Protein AF-A0A1Q7VCS1-F1 (afdb_monomer)

Foldseek 3Di:
DDDPNFAWDWAALVLLLLLLLQLCVVVVAQAQWYADPVVRDIDGPCPQCPVDDLVDDDGLSCLAAKDKHCPQVVLQVVVVVVVVVDPDDDDDDDDDPRPRDDMDIDHHQKDKFMKIFQDGQPFDKDFDDDPDDDDPPPDDGDMDRDDDTAIDIDMGGPCVSRSDNVSVVSSLVCQQPTFFRDDPPPPDRDDNHDQKDKAFDDPDPDPQCGPQWHQDPVVRHIDNVSVLVCLVVVVDPLCRIQMEHPCCVDPRVVSSVVSPHHYDDHPVVSSVVNSVVSVVVVVD

Sequence (284 aa):
VFHQDDLHTSVSAESIRFALRYRFQLENLKVNRSYDPEAGKLNFEDEKRTTWNPDGDVFVDDDLMGFMDAAAAQAEKETEEVEAGGEGETKAKAPKKRAKGKTTKRPSPLAIGRAVSLRPYRGELSFNAVSGEKVKGKLSLYNAEMHTTEYQYSFGLNLDDVIKKENIGHVVEAIIDPPQVAGNHARFAYDFSPASIVLRVTNAHSSKIQNCFEHDEESRGYTVKKLIERVESKDIPAGELFIGGELTNTPEGARLKELGAQVFAGIRAAADAARARVAGLHDE

pLDDT: mean 86.06, std 15.68, range [36.41, 98.69]

Radius of gyration: 24.13 Å; Cα contacts (8 Å, |Δi|>4): 415; chains: 1; bounding box: 64×54×74 Å

Nearest PDB structures (foldseek):
  8fd3-assembly1_G  TM=8.643E-01  e=3.025E-17  Nostoc sp. 'Peltigera membranacea cyanobiont' 210A
  8fd3-assembly1_H  TM=8.476E-01  e=2.368E-17  Nostoc sp. 'Peltigera membranacea cyanobiont' 210A
  8fd3-assembly1_E  TM=8.644E-01  e=2.422E-16  Nostoc sp. 'Peltigera membranacea cyanobiont' 210A
  8fcu-assembly1_E  TM=8.705E-01  e=2.422E-16  Nostoc sp. 'Peltigera membranacea cyanobiont' 210A
  8fcj-assembly1_C  TM=8.652E-01  e=1.052E-15  Nostoc sp. 'Peltigera membranacea cyanobiont' 210A

Structure (mmCIF, N/CA/C/O backbone):
data_AF-A0A1Q7VCS1-F1
#
_entry.id   AF-A0A1Q7VCS1-F1
#
loop_
_atom_site.group_PDB
_atom_site.id
_atom_site.type_symbol
_atom_site.label_atom_id
_atom_site.label_alt_id
_atom_site.label_comp_id
_atom_site.label_asym_id
_atom_site.label_entity_id
_atom_site.label_seq_id
_atom_site.pdbx_PDB_ins_code
_atom_site.Cartn_x
_atom_site.Cartn_y
_atom_site.Cartn_z
_atom_site.occupancy
_atom_site.B_iso_or_equiv
_atom_site.auth_seq_id
_atom_site.auth_comp_id
_atom_site.auth_asym_id
_atom_site.auth_atom_id
_atom_site.pdbx_PDB_model_num
ATOM 1 N N . VAL A 1 1 ? 2.696 17.466 4.146 1.00 87.12 1 VAL A N 1
ATOM 2 C CA . VAL A 1 1 ? 1.341 17.651 3.570 1.00 87.12 1 VAL A CA 1
ATOM 3 C C . VAL A 1 1 ? 0.376 17.962 4.687 1.00 87.12 1 VAL A C 1
ATOM 5 O O . VAL A 1 1 ? 0.540 17.377 5.746 1.00 87.12 1 VAL A O 1
ATOM 8 N N . PHE A 1 2 ? -0.570 18.873 4.470 1.00 89.19 2 PHE A N 1
ATOM 9 C CA . PHE A 1 2 ? -1.557 19.210 5.490 1.00 89.19 2 PHE A CA 1
ATOM 10 C C . PHE A 1 2 ? -2.650 18.142 5.586 1.00 89.19 2 PHE A C 1
ATOM 12 O O . PHE A 1 2 ? -3.194 17.717 4.563 1.00 89.19 2 PHE A O 1
ATOM 19 N N . HIS A 1 3 ? -2.946 17.699 6.802 1.00 85.75 3 HIS A N 1
ATOM 20 C CA . HIS A 1 3 ? -4.063 16.818 7.130 1.00 85.75 3 HIS A CA 1
ATOM 21 C C . HIS A 1 3 ? -4.640 17.288 8.464 1.00 85.75 3 HIS A C 1
ATOM 23 O O . HIS A 1 3 ? -3.883 17.461 9.405 1.00 85.75 3 HIS A O 1
ATOM 29 N N . GLN A 1 4 ? -5.953 17.542 8.514 1.00 84.88 4 GLN A N 1
ATOM 30 C CA . GLN A 1 4 ? -6.624 18.097 9.702 1.00 84.88 4 GLN A CA 1
ATOM 31 C C . GLN A 1 4 ? -5.915 19.349 10.263 1.00 84.88 4 GLN A C 1
ATOM 33 O O . GLN A 1 4 ? -5.708 19.471 11.459 1.00 84.88 4 GLN A O 1
ATOM 38 N N . ASP A 1 5 ? -5.514 20.261 9.368 1.00 88.75 5 ASP A N 1
ATOM 39 C CA . ASP A 1 5 ? -4.763 21.496 9.660 1.00 88.75 5 ASP A CA 1
ATOM 40 C C . ASP A 1 5 ? -3.343 21.322 10.233 1.00 88.75 5 ASP A C 1
ATOM 42 O O . ASP A 1 5 ? -2.607 22.300 10.360 1.00 88.75 5 ASP A O 1
ATOM 46 N N . ASP A 1 6 ? -2.893 20.085 10.436 1.00 92.50 6 ASP A N 1
ATOM 47 C CA . ASP A 1 6 ? -1.544 19.762 10.884 1.00 92.50 6 ASP A CA 1
ATOM 48 C C . ASP A 1 6 ? -0.604 19.407 9.727 1.00 92.50 6 ASP A C 1
ATOM 50 O O . ASP A 1 6 ? -1.012 18.950 8.654 1.00 92.50 6 ASP A O 1
ATOM 54 N N . LEU A 1 7 ? 0.700 19.604 9.936 1.00 94.19 7 LEU A N 1
ATOM 55 C CA . LEU A 1 7 ? 1.734 19.204 8.983 1.00 94.19 7 LEU A CA 1
ATOM 56 C C . LEU A 1 7 ? 2.096 17.729 9.182 1.00 94.19 7 LEU A C 1
ATOM 58 O O . LEU A 1 7 ? 2.565 17.349 10.241 1.00 94.19 7 LEU A O 1
ATOM 62 N N . HIS A 1 8 ? 1.976 16.909 8.139 1.00 93.69 8 HIS A N 1
ATOM 63 C CA . HIS A 1 8 ? 2.348 15.487 8.143 1.00 93.69 8 HIS A CA 1
ATOM 64 C C . HIS A 1 8 ? 3.488 15.188 7.161 1.00 93.69 8 HIS A C 1
ATOM 66 O O . HIS A 1 8 ? 3.591 15.824 6.101 1.00 93.69 8 HIS A O 1
ATOM 72 N N . THR A 1 9 ? 4.316 14.181 7.456 1.00 92.38 9 THR A N 1
ATOM 73 C CA . THR A 1 9 ? 5.274 13.639 6.477 1.00 92.38 9 THR A CA 1
ATOM 74 C C . THR A 1 9 ? 4.569 12.694 5.511 1.00 92.38 9 THR A C 1
ATOM 76 O O . THR A 1 9 ? 3.431 12.265 5.727 1.00 92.38 9 THR A O 1
ATOM 79 N N . SER A 1 10 ? 5.218 12.390 4.387 1.00 91.38 10 SER A N 1
ATOM 80 C CA . SER A 1 10 ? 4.620 11.504 3.396 1.00 91.38 10 SER A CA 1
ATOM 81 C C . SER A 1 10 ? 5.609 10.783 2.514 1.00 91.38 10 SER A C 1
ATOM 83 O O . SER A 1 10 ? 6.654 11.335 2.183 1.00 91.38 10 SER A O 1
ATOM 85 N N . VAL A 1 11 ? 5.192 9.612 2.044 1.00 90.31 11 VAL A N 1
ATOM 86 C CA . VAL A 1 11 ? 5.903 8.803 1.054 1.00 90.31 11 VAL A CA 1
ATOM 87 C C . VAL A 1 11 ? 5.062 8.753 -0.219 1.00 90.31 11 VAL A C 1
ATOM 89 O O . VAL A 1 11 ? 3.847 8.553 -0.162 1.00 90.31 11 VAL A O 1
ATOM 92 N N . SER A 1 12 ? 5.684 9.007 -1.372 1.00 91.31 12 SER A N 1
ATOM 93 C CA . SER A 1 12 ? 4.967 9.099 -2.646 1.00 91.31 12 SER A CA 1
ATOM 94 C C . SER A 1 12 ? 4.374 7.753 -3.064 1.00 91.31 12 SER A C 1
ATOM 96 O O . SER A 1 12 ? 4.902 6.686 -2.740 1.00 91.31 12 SER A O 1
ATOM 98 N N . ALA A 1 13 ? 3.281 7.807 -3.827 1.00 93.00 13 ALA A N 1
ATOM 99 C CA . ALA A 1 13 ? 2.702 6.608 -4.420 1.00 93.00 13 ALA A CA 1
ATOM 100 C C . ALA A 1 13 ? 3.709 5.922 -5.360 1.00 93.00 13 ALA A C 1
ATOM 102 O O . ALA A 1 13 ? 3.748 4.700 -5.444 1.00 93.00 13 ALA A O 1
ATOM 103 N N . GLU A 1 14 ? 4.563 6.693 -6.030 1.00 92.00 14 GLU A N 1
ATOM 104 C CA . GLU A 1 14 ? 5.606 6.212 -6.933 1.00 92.00 14 GLU A CA 1
ATOM 105 C C . GLU A 1 14 ? 6.685 5.409 -6.204 1.00 92.00 14 GLU A C 1
ATOM 107 O O . GLU A 1 14 ? 7.095 4.369 -6.717 1.00 92.00 14 GLU A O 1
ATOM 112 N N . SER A 1 15 ? 7.107 5.836 -5.007 1.00 90.81 15 SER A N 1
ATOM 113 C CA . SER A 1 15 ? 8.039 5.068 -4.171 1.00 90.81 15 SER A CA 1
ATOM 114 C C . SER A 1 15 ? 7.441 3.720 -3.770 1.00 90.81 15 SER A C 1
ATOM 116 O O . SER A 1 15 ? 8.115 2.696 -3.861 1.00 90.81 15 SER A O 1
ATOM 118 N N . ILE A 1 16 ? 6.155 3.695 -3.402 1.00 93.31 16 ILE A N 1
ATOM 119 C CA . ILE A 1 16 ? 5.447 2.449 -3.072 1.00 93.31 16 ILE A CA 1
ATOM 120 C C . ILE A 1 16 ? 5.338 1.561 -4.321 1.00 93.31 16 ILE A C 1
ATOM 122 O O . ILE A 1 16 ? 5.709 0.393 -4.283 1.00 93.31 16 ILE A O 1
ATOM 126 N N . ARG A 1 17 ? 4.915 2.110 -5.471 1.00 94.69 17 ARG A N 1
ATOM 127 C CA . ARG A 1 17 ? 4.850 1.373 -6.751 1.00 94.69 17 ARG A CA 1
ATOM 128 C C . ARG A 1 17 ? 6.211 0.814 -7.165 1.00 94.69 17 ARG A C 1
ATOM 130 O O . ARG A 1 17 ? 6.272 -0.266 -7.746 1.00 94.69 17 ARG A O 1
ATOM 137 N N . PHE A 1 18 ? 7.294 1.546 -6.912 1.00 93.19 18 PHE A N 1
ATOM 138 C CA . PHE A 1 18 ? 8.647 1.056 -7.151 1.00 93.19 18 PHE A CA 1
ATOM 139 C C . PHE A 1 18 ? 8.953 -0.157 -6.269 1.00 93.19 18 PHE A C 1
ATOM 141 O O . PHE A 1 18 ? 9.353 -1.183 -6.809 1.00 93.19 18 PHE A O 1
ATOM 148 N N . ALA A 1 19 ? 8.697 -0.075 -4.961 1.00 92.62 19 ALA A N 1
ATOM 149 C CA . ALA A 1 19 ? 8.931 -1.182 -4.036 1.00 92.62 19 ALA A CA 1
ATOM 150 C C . ALA A 1 19 ? 8.123 -2.435 -4.408 1.00 92.62 19 ALA A C 1
ATOM 152 O O . ALA A 1 19 ? 8.682 -3.527 -4.456 1.00 92.62 19 ALA A O 1
ATOM 153 N N . LEU A 1 20 ? 6.844 -2.287 -4.776 1.00 95.19 20 LEU A N 1
ATOM 154 C CA . LEU A 1 20 ? 6.029 -3.419 -5.236 1.00 95.19 20 LEU A CA 1
ATOM 155 C C . LEU A 1 20 ? 6.593 -4.058 -6.513 1.00 95.19 20 LEU A C 1
ATOM 157 O O . LEU A 1 20 ? 6.666 -5.276 -6.619 1.00 95.19 20 LEU A O 1
ATOM 161 N N . ARG A 1 21 ? 7.048 -3.255 -7.482 1.00 95.56 21 ARG A N 1
ATOM 162 C CA . ARG A 1 21 ? 7.695 -3.794 -8.690 1.00 95.56 21 ARG A CA 1
ATOM 163 C C . ARG A 1 21 ? 9.012 -4.487 -8.355 1.00 95.56 21 ARG A C 1
ATOM 165 O O . ARG A 1 21 ? 9.311 -5.539 -8.909 1.00 95.56 21 ARG A O 1
ATOM 172 N N . TYR A 1 22 ? 9.791 -3.905 -7.450 1.00 94.12 22 TYR A N 1
ATOM 173 C CA . TYR A 1 22 ? 11.034 -4.505 -6.994 1.00 94.12 22 TYR A CA 1
ATOM 174 C C . TYR A 1 22 ? 10.774 -5.847 -6.303 1.00 94.12 22 TYR A C 1
ATOM 176 O O . TYR A 1 22 ? 11.517 -6.795 -6.531 1.00 94.12 22 TYR A O 1
ATOM 184 N N . ARG A 1 23 ? 9.663 -5.985 -5.565 1.00 95.25 23 ARG A N 1
ATOM 185 C CA . ARG A 1 23 ? 9.228 -7.280 -5.033 1.00 95.25 23 ARG A CA 1
ATOM 186 C C . ARG A 1 23 ? 9.031 -8.322 -6.131 1.00 95.25 23 ARG A C 1
ATOM 188 O O . ARG A 1 23 ? 9.535 -9.430 -5.996 1.00 95.25 23 ARG A O 1
ATOM 195 N N . PHE A 1 24 ? 8.361 -7.961 -7.225 1.00 97.44 24 PHE A N 1
ATOM 196 C CA . PHE A 1 24 ? 8.161 -8.871 -8.359 1.00 97.44 24 PHE A CA 1
ATOM 197 C C . PHE A 1 24 ? 9.491 -9.332 -8.965 1.00 97.44 24 PHE A C 1
ATOM 199 O O . PHE A 1 24 ? 9.655 -10.510 -9.274 1.00 97.44 24 PHE A O 1
ATOM 206 N N . GLN A 1 25 ? 10.461 -8.422 -9.084 1.00 95.62 25 GLN A N 1
ATOM 207 C CA . GLN A 1 25 ? 11.813 -8.756 -9.530 1.00 95.62 25 GLN A CA 1
ATOM 208 C C . GLN A 1 25 ? 12.518 -9.719 -8.560 1.00 95.62 25 GLN A C 1
ATOM 210 O O . GLN A 1 25 ? 13.134 -10.680 -9.012 1.00 95.62 25 GLN A O 1
ATOM 215 N N . LEU A 1 26 ? 12.423 -9.492 -7.244 1.00 94.81 26 LEU A N 1
ATOM 216 C CA . LEU A 1 26 ? 13.017 -10.375 -6.228 1.00 94.81 26 LEU A CA 1
ATOM 217 C C . LEU A 1 26 ? 12.420 -11.792 -6.255 1.00 94.81 26 LEU A C 1
ATOM 219 O O . LEU A 1 26 ? 13.111 -12.757 -5.939 1.00 94.81 26 LEU A O 1
ATOM 223 N N . GLU A 1 27 ? 11.160 -11.924 -6.669 1.00 96.31 27 GLU A N 1
ATOM 224 C CA . GLU A 1 27 ? 10.473 -13.206 -6.862 1.00 96.31 27 GLU A CA 1
ATOM 225 C C . GLU A 1 27 ? 10.752 -13.854 -8.231 1.00 96.31 27 GLU A C 1
ATOM 227 O O . GLU A 1 27 ? 10.206 -14.912 -8.535 1.00 96.31 27 GLU A O 1
ATOM 232 N N . ASN A 1 28 ? 11.628 -13.259 -9.050 1.00 96.75 28 ASN A N 1
ATOM 233 C CA . ASN A 1 28 ? 11.939 -13.692 -10.417 1.00 96.75 28 ASN A CA 1
ATOM 234 C C . ASN A 1 28 ? 10.712 -13.730 -11.345 1.00 96.75 28 ASN A C 1
ATOM 236 O O . ASN A 1 28 ? 10.658 -14.524 -12.288 1.00 96.75 28 ASN A O 1
ATOM 240 N N . LEU A 1 29 ? 9.721 -12.867 -11.101 1.00 97.38 29 LEU A N 1
ATOM 241 C CA . LEU A 1 29 ? 8.596 -12.698 -12.013 1.00 97.38 29 LEU A CA 1
ATOM 242 C C . LEU A 1 29 ? 9.036 -11.939 -13.270 1.00 97.38 29 LEU A C 1
ATOM 244 O O . LEU A 1 29 ? 9.938 -11.098 -13.243 1.00 97.38 29 LEU A O 1
ATOM 248 N N . LYS A 1 30 ? 8.352 -12.204 -14.386 1.00 96.19 30 LYS A N 1
ATOM 249 C CA . LYS A 1 30 ? 8.610 -11.547 -15.670 1.00 96.19 30 LYS A CA 1
ATOM 250 C C . LYS A 1 30 ? 8.139 -10.087 -15.623 1.00 96.19 30 LYS A C 1
ATOM 252 O O . LYS A 1 30 ? 6.966 -9.798 -15.858 1.00 96.19 30 LYS A O 1
ATOM 257 N N . VAL A 1 31 ? 9.057 -9.172 -15.322 1.00 97.25 31 VAL A N 1
ATOM 258 C CA . VAL A 1 31 ? 8.836 -7.715 -15.296 1.00 97.25 31 VAL A CA 1
ATOM 259 C C . VAL A 1 31 ? 9.422 -7.049 -16.538 1.00 97.25 31 VAL A C 1
ATOM 261 O O . VAL A 1 31 ? 10.472 -7.459 -17.019 1.00 97.25 31 VAL A O 1
ATOM 264 N N . ASN A 1 32 ? 8.762 -6.015 -17.059 1.00 96.56 32 ASN A N 1
ATOM 265 C CA . ASN A 1 32 ? 9.308 -5.217 -18.154 1.00 96.56 32 ASN A CA 1
ATOM 266 C C . ASN A 1 32 ? 10.370 -4.257 -17.621 1.00 96.56 32 ASN A C 1
ATOM 268 O O . ASN A 1 32 ? 11.379 -4.019 -18.271 1.00 96.56 32 ASN A O 1
ATOM 272 N N . ARG A 1 33 ? 10.142 -3.680 -16.437 1.00 94.94 33 ARG A N 1
ATOM 273 C CA . ARG A 1 33 ? 11.062 -2.734 -15.805 1.00 94.94 33 ARG A CA 1
ATOM 274 C C . ARG A 1 33 ? 11.723 -3.375 -14.590 1.00 94.94 33 ARG A C 1
ATOM 276 O O . ARG A 1 33 ? 11.035 -3.791 -13.664 1.00 94.94 33 ARG A O 1
ATOM 283 N N . SER A 1 34 ? 13.047 -3.388 -14.551 1.00 94.62 34 SER A N 1
ATOM 284 C CA . SER A 1 34 ? 13.828 -3.904 -13.420 1.00 94.62 34 SER A CA 1
ATOM 285 C C . SER A 1 34 ? 14.821 -2.861 -12.910 1.00 94.62 34 SER A C 1
ATOM 287 O O . SER A 1 34 ? 15.132 -1.892 -13.602 1.00 94.62 34 SER A O 1
ATOM 289 N N . TYR A 1 35 ? 15.274 -3.016 -11.669 1.00 92.88 35 TYR A N 1
ATOM 290 C CA . TYR A 1 35 ? 16.285 -2.173 -11.041 1.00 92.88 35 TYR A CA 1
ATOM 291 C C . TYR A 1 35 ? 17.583 -2.956 -10.852 1.00 92.88 35 TYR A C 1
ATOM 293 O O . TYR A 1 35 ? 17.586 -4.024 -10.241 1.00 92.88 35 TYR A O 1
ATOM 301 N N . ASP A 1 36 ? 18.679 -2.406 -11.364 1.00 91.19 36 ASP A N 1
ATOM 302 C CA . ASP A 1 36 ? 20.032 -2.899 -11.139 1.00 91.19 36 ASP A CA 1
ATOM 303 C C . ASP A 1 36 ? 20.644 -2.161 -9.933 1.00 91.19 36 ASP A C 1
ATOM 305 O O . ASP A 1 36 ? 20.914 -0.955 -10.034 1.00 91.19 36 ASP A O 1
ATOM 309 N N . PRO A 1 37 ? 20.856 -2.846 -8.793 1.00 86.31 37 PRO A N 1
ATOM 310 C CA . PRO A 1 37 ? 21.417 -2.231 -7.597 1.00 86.31 37 PRO A CA 1
ATOM 311 C C . PRO A 1 37 ? 22.913 -1.911 -7.724 1.00 86.31 37 PRO A C 1
ATOM 313 O O . PRO A 1 37 ? 23.383 -1.005 -7.039 1.00 86.31 37 PRO A O 1
ATOM 316 N N . GLU A 1 38 ? 23.662 -2.606 -8.588 1.00 87.38 38 GLU A N 1
ATOM 317 C CA . GLU A 1 38 ? 25.093 -2.351 -8.795 1.00 87.38 38 GLU A CA 1
ATOM 318 C C . GLU A 1 38 ? 25.301 -1.114 -9.670 1.00 87.38 38 GLU A C 1
ATOM 320 O O . GLU A 1 38 ? 26.098 -0.231 -9.343 1.00 87.38 38 GLU A O 1
ATOM 325 N N . ALA A 1 39 ? 24.546 -1.015 -10.767 1.00 88.25 39 ALA A N 1
ATOM 326 C CA . ALA A 1 39 ? 24.611 0.130 -11.672 1.00 88.25 39 ALA A CA 1
ATOM 327 C C . ALA A 1 39 ? 23.787 1.335 -11.188 1.00 88.25 39 ALA A C 1
ATOM 329 O O . ALA A 1 39 ? 23.971 2.447 -11.694 1.00 88.25 39 ALA A O 1
ATOM 330 N N . GLY A 1 40 ? 22.858 1.125 -10.250 1.00 86.12 40 GLY A N 1
ATOM 331 C CA . GLY A 1 40 ? 21.929 2.138 -9.755 1.00 86.12 40 GLY A CA 1
ATOM 332 C C . GLY A 1 40 ? 20.960 2.642 -10.829 1.00 86.12 40 GLY A C 1
ATOM 333 O O . GLY A 1 40 ? 20.632 3.830 -10.846 1.00 86.12 40 GLY A O 1
ATOM 334 N N . LYS A 1 41 ? 20.539 1.773 -11.758 1.00 89.31 41 LYS A N 1
ATOM 335 C CA . LYS A 1 41 ? 19.771 2.143 -12.962 1.00 89.31 41 LYS A CA 1
ATOM 336 C C . LYS A 1 41 ? 18.555 1.249 -13.175 1.00 89.31 41 LYS A C 1
ATOM 338 O O . LYS A 1 41 ? 18.485 0.137 -12.665 1.00 89.31 41 LYS A O 1
ATOM 343 N N . LEU A 1 42 ? 17.592 1.762 -13.941 1.00 91.38 42 LEU A N 1
ATOM 344 C CA . LEU A 1 42 ? 16.463 0.979 -14.432 1.00 91.38 42 LEU A CA 1
ATOM 345 C C . LEU A 1 42 ? 16.819 0.339 -15.773 1.00 91.38 42 LEU A C 1
ATOM 347 O O . LEU A 1 42 ? 17.355 1.019 -16.647 1.00 91.38 42 LEU A O 1
ATOM 351 N N . ASN A 1 43 ? 16.453 -0.927 -15.933 1.00 94.81 43 ASN A N 1
ATOM 352 C CA . ASN A 1 43 ? 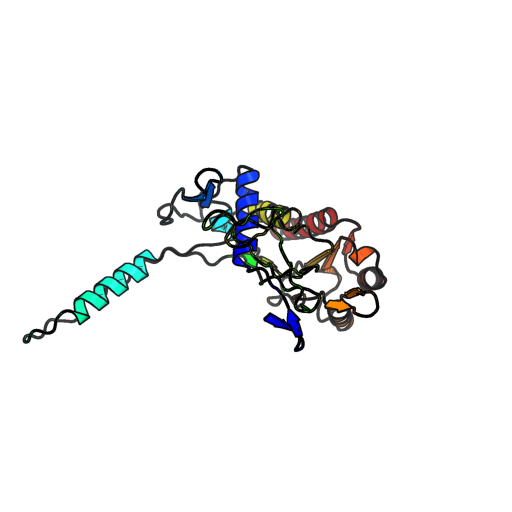16.525 -1.661 -17.189 1.00 94.81 43 ASN A CA 1
ATOM 353 C C . ASN A 1 43 ? 15.110 -1.924 -17.715 1.00 94.81 43 ASN A C 1
ATOM 355 O O . ASN A 1 43 ? 14.149 -1.983 -16.939 1.00 94.81 43 ASN A O 1
ATOM 359 N N . PHE A 1 44 ? 14.995 -2.067 -19.034 1.00 94.81 44 PHE A N 1
ATOM 360 C CA . PHE A 1 44 ? 13.740 -2.349 -19.723 1.00 94.81 44 PHE A CA 1
ATOM 361 C C . PHE A 1 44 ? 13.918 -3.499 -20.713 1.00 94.81 44 PHE A C 1
ATOM 363 O O . PHE A 1 44 ? 14.853 -3.463 -21.509 1.00 94.81 44 PHE A O 1
ATOM 370 N N . GLU A 1 45 ? 12.997 -4.461 -20.704 1.00 94.88 45 GLU A N 1
ATOM 371 C CA . GLU A 1 45 ? 12.913 -5.505 -21.738 1.00 94.88 45 GLU A CA 1
ATOM 372 C C . GLU A 1 45 ? 12.359 -4.927 -23.052 1.00 94.88 45 GLU A C 1
ATOM 374 O O . GLU A 1 45 ? 12.884 -5.168 -24.136 1.00 94.88 45 GLU A O 1
ATOM 379 N N . ASP A 1 46 ? 11.316 -4.099 -22.951 1.00 91.44 46 ASP A N 1
ATOM 380 C CA . ASP A 1 46 ? 10.695 -3.382 -24.065 1.00 91.44 46 ASP A CA 1
ATOM 381 C C . ASP A 1 46 ? 10.228 -1.997 -23.595 1.00 91.44 46 ASP A C 1
ATOM 383 O O . ASP A 1 46 ? 9.076 -1.778 -23.197 1.00 91.44 46 ASP A O 1
ATOM 387 N N . GLU A 1 47 ? 11.151 -1.030 -23.629 1.00 90.31 47 GLU A N 1
ATOM 388 C CA . GLU A 1 47 ? 10.911 0.340 -23.159 1.00 90.31 47 GLU A CA 1
ATOM 389 C C . GLU A 1 47 ? 9.744 1.014 -23.898 1.00 90.31 47 GLU A C 1
ATOM 391 O O . GLU A 1 47 ? 8.959 1.749 -23.295 1.00 90.31 47 GLU A O 1
ATOM 396 N N . LYS A 1 48 ? 9.571 0.708 -25.185 1.00 88.50 48 LYS A N 1
ATOM 397 C CA . LYS A 1 48 ? 8.524 1.293 -26.033 1.00 88.50 48 LYS A CA 1
ATOM 398 C C . LYS A 1 48 ? 7.232 0.473 -26.058 1.00 88.50 48 LYS A C 1
ATOM 400 O O . LYS A 1 48 ? 6.274 0.876 -26.714 1.00 88.50 48 LYS A O 1
ATOM 405 N N . ARG A 1 49 ? 7.183 -0.665 -25.351 1.00 90.94 49 ARG A N 1
ATOM 406 C CA . ARG A 1 49 ? 6.044 -1.602 -25.335 1.00 90.94 49 ARG A CA 1
ATOM 407 C C . ARG A 1 49 ? 5.584 -1.964 -26.754 1.00 90.94 49 ARG A C 1
ATOM 409 O O . ARG A 1 49 ? 4.393 -2.080 -27.037 1.00 90.94 49 ARG A O 1
ATOM 416 N N . THR A 1 50 ? 6.545 -2.115 -27.663 1.00 86.62 50 THR A N 1
ATOM 417 C CA . THR A 1 50 ? 6.314 -2.468 -29.073 1.00 86.62 50 THR A CA 1
ATOM 418 C C . THR A 1 50 ? 5.726 -3.864 -29.248 1.00 86.62 50 THR A C 1
ATOM 420 O O . THR A 1 50 ? 5.012 -4.113 -30.217 1.00 86.62 50 THR A O 1
ATOM 423 N N . THR A 1 51 ? 5.993 -4.752 -28.294 1.00 85.62 51 THR A N 1
ATOM 424 C CA . THR A 1 51 ? 5.554 -6.150 -28.261 1.00 85.62 51 THR A CA 1
ATOM 425 C C . THR A 1 51 ? 4.297 -6.371 -27.418 1.00 85.62 51 THR A C 1
ATOM 427 O O . THR A 1 51 ? 3.857 -7.509 -27.263 1.00 85.62 51 THR A O 1
ATOM 430 N N . TRP A 1 52 ? 3.690 -5.304 -26.880 1.00 90.12 52 TRP A N 1
ATOM 431 C CA . TRP A 1 52 ? 2.515 -5.414 -26.019 1.00 90.12 52 TRP A CA 1
ATOM 432 C C . TRP A 1 52 ? 1.331 -6.079 -26.734 1.00 90.12 52 TRP A C 1
ATOM 434 O O . TRP A 1 52 ? 0.811 -5.558 -27.725 1.00 90.12 52 TRP A O 1
ATOM 444 N N . ASN A 1 53 ? 0.864 -7.194 -26.172 1.00 90.56 53 ASN A N 1
ATOM 445 C CA . ASN A 1 53 ? -0.318 -7.918 -26.617 1.00 90.56 53 ASN A CA 1
ATOM 446 C C . ASN A 1 53 ? -1.099 -8.447 -25.397 1.00 90.56 53 ASN A C 1
ATOM 448 O O . ASN A 1 53 ? -0.582 -9.329 -24.709 1.00 90.56 53 ASN A O 1
ATOM 452 N N . PRO A 1 54 ? -2.325 -7.958 -25.122 1.00 89.75 54 PRO A N 1
ATOM 453 C CA . PRO A 1 54 ? -3.111 -8.424 -23.980 1.00 89.75 54 PRO A CA 1
ATOM 454 C C . PRO A 1 54 ? -3.534 -9.898 -24.093 1.00 89.75 54 PRO A C 1
ATOM 456 O O . PRO A 1 54 ? -3.730 -10.545 -23.071 1.00 89.75 54 PRO A O 1
ATOM 459 N N . ASP A 1 55 ? -3.614 -10.453 -25.305 1.00 91.75 55 ASP A N 1
ATOM 460 C CA . ASP A 1 55 ? -3.966 -11.864 -25.516 1.00 91.75 55 ASP A CA 1
ATOM 461 C C . ASP A 1 55 ? -2.759 -12.807 -25.346 1.00 91.75 55 ASP A C 1
ATOM 463 O O . ASP A 1 55 ? -2.907 -14.029 -25.326 1.00 91.75 55 ASP A O 1
ATOM 467 N N . GLY A 1 56 ? -1.547 -12.251 -25.247 1.00 90.25 56 GLY A N 1
ATOM 468 C CA . GLY A 1 56 ? -0.295 -12.998 -25.169 1.00 90.25 56 GLY A CA 1
ATOM 469 C C . GLY A 1 56 ? 0.274 -13.105 -23.756 1.00 90.25 56 GLY A C 1
ATOM 470 O O . GLY A 1 56 ? -0.438 -13.030 -22.749 1.00 90.25 56 GLY A O 1
ATOM 471 N N . ASP A 1 57 ? 1.593 -13.275 -23.697 1.00 90.69 57 ASP A N 1
ATOM 472 C CA . ASP A 1 57 ? 2.358 -13.154 -22.461 1.00 90.69 57 ASP A CA 1
ATOM 473 C C . ASP A 1 57 ? 2.573 -11.677 -22.141 1.00 90.69 57 ASP A C 1
ATOM 475 O O . ASP A 1 57 ? 3.200 -10.946 -22.909 1.00 90.69 57 ASP A O 1
ATOM 479 N N . VAL A 1 58 ? 2.093 -11.253 -20.977 1.00 94.75 58 VAL A N 1
ATOM 480 C CA . VAL A 1 58 ? 2.254 -9.886 -20.479 1.00 94.75 58 VAL A CA 1
ATOM 481 C C . VAL A 1 58 ? 3.265 -9.862 -19.341 1.00 94.75 58 VAL A C 1
ATOM 483 O O . VAL A 1 58 ? 3.382 -10.817 -18.574 1.00 94.75 58 VAL A O 1
ATOM 486 N N . PHE A 1 59 ? 4.003 -8.762 -19.221 1.00 97.25 59 PHE A N 1
ATOM 487 C CA . PHE A 1 59 ? 4.825 -8.514 -18.042 1.00 97.25 59 PHE A CA 1
ATOM 488 C C . PHE A 1 59 ? 3.928 -8.181 -16.846 1.00 97.25 59 PHE A C 1
ATOM 490 O O . PHE A 1 59 ? 2.979 -7.406 -16.986 1.00 97.25 59 PHE A O 1
ATOM 497 N N . VAL A 1 60 ? 4.234 -8.733 -15.668 1.00 97.69 60 VAL A N 1
ATOM 498 C CA . VAL A 1 60 ? 3.398 -8.583 -14.461 1.00 97.69 60 VAL A CA 1
ATOM 499 C C . VAL A 1 60 ? 3.223 -7.116 -14.056 1.00 97.69 60 VAL A C 1
ATOM 501 O O . VAL A 1 60 ? 2.138 -6.690 -13.661 1.00 97.69 60 VAL A O 1
ATOM 504 N N . ASP A 1 61 ? 4.270 -6.302 -14.205 1.00 97.25 61 ASP A N 1
ATOM 505 C CA . ASP A 1 61 ? 4.228 -4.885 -13.863 1.00 97.25 61 ASP A CA 1
ATOM 506 C C . ASP A 1 61 ? 3.487 -4.043 -14.908 1.00 97.25 61 ASP A C 1
ATOM 508 O O . ASP A 1 61 ? 2.752 -3.142 -14.519 1.00 97.25 61 ASP A O 1
ATOM 512 N N . ASP A 1 62 ? 3.607 -4.334 -16.205 1.00 96.69 62 ASP A N 1
ATOM 513 C CA . ASP A 1 62 ? 2.809 -3.653 -17.236 1.00 96.69 62 ASP A CA 1
ATOM 514 C C . ASP A 1 62 ? 1.314 -4.043 -17.146 1.00 96.69 62 ASP A C 1
ATOM 516 O O . ASP A 1 62 ? 0.449 -3.195 -17.380 1.00 96.69 62 ASP A O 1
ATOM 520 N N . ASP A 1 63 ? 0.988 -5.286 -16.758 1.00 97.56 63 ASP A N 1
ATOM 521 C CA . ASP A 1 63 ? -0.396 -5.722 -16.526 1.00 97.56 63 ASP A CA 1
ATOM 522 C C . ASP A 1 63 ? -1.031 -4.972 -15.346 1.00 97.56 63 ASP A C 1
ATOM 524 O O . ASP A 1 63 ? -2.064 -4.326 -15.515 1.00 97.56 63 ASP A O 1
ATOM 528 N N . LEU A 1 64 ? -0.379 -4.992 -14.178 1.00 97.81 64 LEU A N 1
ATOM 529 C CA . LEU A 1 64 ? -0.915 -4.438 -12.929 1.00 97.81 64 LEU A CA 1
ATOM 530 C C . LEU A 1 64 ? -0.749 -2.921 -12.796 1.00 97.81 64 LEU A C 1
ATOM 532 O O . LEU A 1 64 ? -1.588 -2.256 -12.187 1.00 97.81 64 LEU A O 1
ATOM 536 N N . M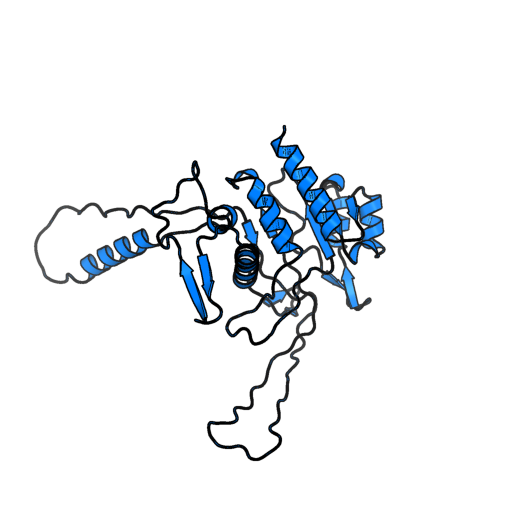ET A 1 65 ? 0.349 -2.364 -13.308 1.00 97.00 65 MET A N 1
ATOM 537 C CA . MET A 1 65 ? 0.718 -0.958 -13.114 1.00 97.00 65 MET A CA 1
ATOM 538 C C . MET A 1 65 ? 0.527 -0.102 -14.367 1.00 97.00 65 MET A C 1
ATOM 540 O O . MET A 1 65 ? 0.690 1.120 -14.291 1.00 97.00 65 MET A O 1
ATOM 544 N N . GLY A 1 66 ? 0.179 -0.709 -15.501 1.00 95.31 66 GLY A N 1
ATOM 545 C CA . GLY A 1 66 ? 0.009 -0.006 -16.762 1.00 95.31 66 GLY A CA 1
ATOM 546 C C . GLY A 1 66 ? 1.275 0.710 -17.240 1.00 95.31 66 GLY A C 1
ATOM 547 O O . GLY A 1 66 ? 2.346 0.677 -16.628 1.00 95.31 66 GLY A O 1
ATOM 548 N N . PHE A 1 67 ? 1.143 1.391 -18.370 1.00 94.31 67 PHE A N 1
ATOM 549 C CA . PHE A 1 67 ? 2.233 2.130 -18.996 1.00 94.31 67 PHE A CA 1
ATOM 550 C C . PHE A 1 67 ? 1.685 3.154 -19.990 1.00 94.31 67 PHE A C 1
ATOM 552 O O . PHE A 1 67 ? 0.532 3.099 -20.424 1.00 94.31 67 PHE A O 1
ATOM 559 N N . MET A 1 68 ? 2.539 4.087 -20.388 1.00 90.81 68 MET A N 1
ATOM 560 C CA . MET A 1 68 ? 2.270 5.015 -21.476 1.00 90.81 68 MET A CA 1
ATOM 561 C C . MET A 1 68 ? 3.582 5.290 -22.201 1.00 90.81 68 MET A C 1
ATOM 563 O O . MET A 1 68 ? 4.524 5.786 -21.588 1.00 90.81 68 MET A O 1
ATOM 567 N N . ASP A 1 69 ? 3.633 4.967 -23.490 1.00 83.69 69 ASP A N 1
ATOM 568 C CA . ASP A 1 69 ? 4.717 5.389 -24.369 1.00 83.69 69 ASP A CA 1
ATOM 569 C C . ASP A 1 69 ? 4.433 6.804 -24.893 1.00 83.69 69 ASP A C 1
ATOM 571 O O . ASP A 1 69 ? 3.390 7.077 -25.497 1.00 83.69 69 ASP A O 1
ATOM 575 N N . ALA A 1 70 ? 5.367 7.718 -24.639 1.00 70.81 70 ALA A N 1
ATOM 576 C CA . ALA A 1 70 ? 5.269 9.124 -25.009 1.00 70.81 70 ALA A CA 1
ATOM 577 C C . ALA A 1 70 ? 5.786 9.419 -26.429 1.00 70.81 70 ALA A C 1
ATOM 579 O O . ALA A 1 70 ? 5.784 10.585 -26.825 1.00 70.81 70 ALA A O 1
ATOM 580 N N . ALA A 1 71 ? 6.184 8.410 -27.216 1.00 67.00 71 ALA A N 1
ATOM 581 C CA . ALA A 1 71 ? 6.689 8.603 -28.580 1.00 67.00 71 ALA A CA 1
ATOM 582 C C . ALA A 1 71 ? 5.739 9.437 -29.470 1.00 67.00 71 ALA A C 1
ATOM 584 O O . ALA A 1 71 ? 6.181 10.248 -30.282 1.00 67.00 71 ALA A O 1
ATOM 585 N N . ALA A 1 72 ? 4.422 9.316 -29.263 1.00 58.84 72 ALA A N 1
ATOM 586 C CA . ALA A 1 72 ? 3.421 10.135 -29.948 1.00 58.84 72 ALA A CA 1
ATOM 587 C C . ALA A 1 72 ? 3.483 11.629 -29.566 1.00 58.84 72 ALA A C 1
ATOM 589 O O . ALA A 1 72 ? 3.314 12.486 -30.426 1.00 58.84 72 ALA A O 1
ATOM 590 N N . ALA A 1 73 ? 3.763 11.941 -28.296 1.00 59.00 73 ALA A N 1
ATOM 591 C CA . ALA A 1 73 ? 3.875 13.315 -27.807 1.00 59.00 73 ALA A CA 1
ATOM 592 C C . ALA A 1 73 ? 5.180 13.988 -28.261 1.00 59.00 73 ALA A C 1
ATOM 594 O O . ALA A 1 73 ? 5.205 15.199 -28.461 1.00 59.00 73 ALA A O 1
ATOM 595 N N . GLN A 1 74 ? 6.258 13.216 -28.443 1.00 61.16 74 GLN A N 1
ATOM 596 C CA . GLN A 1 74 ? 7.501 13.721 -29.036 1.00 61.16 74 GLN A CA 1
ATOM 597 C C . GLN A 1 74 ? 7.312 14.058 -30.520 1.00 61.16 74 GLN A C 1
ATOM 599 O O . GLN A 1 74 ? 7.665 15.157 -30.930 1.00 61.16 74 GLN A O 1
ATOM 604 N N . ALA A 1 75 ? 6.659 13.183 -31.295 1.00 58.31 75 ALA A N 1
ATOM 605 C CA . ALA A 1 75 ? 6.380 13.436 -32.711 1.00 58.31 75 ALA A CA 1
ATOM 606 C C . ALA A 1 75 ? 5.447 14.646 -32.940 1.00 58.31 75 ALA A C 1
ATOM 608 O O . ALA A 1 75 ? 5.622 15.394 -33.904 1.00 58.31 75 ALA A O 1
ATOM 609 N N . GLU A 1 76 ? 4.466 14.862 -32.053 1.00 57.81 76 GLU A N 1
ATOM 610 C CA . GLU A 1 76 ? 3.595 16.048 -32.089 1.00 57.81 76 GLU A CA 1
ATOM 611 C C . GLU A 1 76 ? 4.344 17.335 -31.694 1.00 57.81 76 GLU A C 1
ATOM 613 O O . GLU A 1 76 ? 4.182 18.353 -32.361 1.00 57.81 76 GLU A O 1
ATOM 618 N N . LYS A 1 77 ? 5.236 17.294 -30.692 1.00 58.78 77 LYS A N 1
ATOM 619 C CA . LYS A 1 77 ? 6.090 18.446 -30.339 1.00 58.78 77 LYS A CA 1
ATOM 620 C C . LYS A 1 77 ? 7.072 18.822 -31.447 1.00 58.78 77 LYS A C 1
ATOM 622 O O . LYS A 1 77 ? 7.191 19.995 -31.778 1.00 58.78 77 LYS A O 1
ATOM 627 N N . GLU A 1 78 ? 7.736 17.839 -32.053 1.00 57.31 78 GLU A N 1
ATOM 628 C CA . GLU A 1 78 ? 8.664 18.071 -33.168 1.00 57.31 78 GLU A CA 1
ATOM 629 C C . GLU A 1 78 ? 7.950 18.684 -34.383 1.00 57.31 78 GLU A C 1
ATOM 631 O O . GLU A 1 78 ? 8.514 19.527 -35.076 1.00 57.31 78 GLU A O 1
ATOM 636 N N . THR A 1 79 ? 6.690 18.313 -34.640 1.00 53.88 79 THR A N 1
ATOM 637 C CA . THR A 1 79 ? 5.908 18.934 -35.722 1.00 53.88 79 THR A CA 1
ATOM 638 C C . THR A 1 79 ? 5.470 20.363 -35.397 1.00 53.88 79 THR A C 1
ATOM 640 O O . THR A 1 79 ? 5.471 21.196 -36.301 1.00 53.88 79 THR A O 1
ATOM 643 N N . GLU A 1 80 ? 5.165 20.680 -34.136 1.00 57.28 80 GLU A N 1
ATOM 644 C CA . GLU A 1 80 ? 4.852 22.051 -33.704 1.00 57.28 80 GLU A CA 1
ATOM 645 C C . GLU A 1 80 ? 6.085 22.976 -33.724 1.00 57.28 80 GLU A C 1
ATOM 647 O O . GLU A 1 80 ? 5.982 24.124 -34.158 1.00 57.28 80 GLU A O 1
ATOM 652 N N . GLU A 1 81 ? 7.271 22.485 -33.350 1.00 53.56 81 GLU A N 1
ATOM 653 C CA . GLU A 1 81 ? 8.524 23.257 -33.413 1.00 53.56 81 GLU A CA 1
ATOM 654 C C . GLU A 1 81 ? 8.967 23.550 -34.859 1.00 53.56 81 GLU A C 1
ATOM 656 O O . GLU A 1 81 ? 9.446 24.648 -35.157 1.00 53.56 81 GLU A O 1
ATOM 661 N N . VAL A 1 82 ? 8.743 22.614 -35.790 1.00 54.25 82 VAL A N 1
ATOM 662 C CA . VAL A 1 82 ? 9.006 22.815 -37.229 1.00 54.25 82 VAL A CA 1
ATOM 663 C C . VAL A 1 82 ? 8.032 23.825 -37.855 1.00 54.25 82 VAL A C 1
ATOM 665 O O . VAL A 1 82 ? 8.411 24.535 -38.787 1.00 54.25 82 VAL A O 1
ATOM 668 N N . GLU A 1 83 ? 6.797 23.929 -37.352 1.00 51.78 83 GLU A N 1
ATOM 669 C CA . GLU A 1 83 ? 5.832 24.954 -37.780 1.00 51.78 83 GLU A CA 1
ATOM 670 C C . GLU A 1 83 ? 6.145 26.342 -37.184 1.00 51.78 83 GLU A C 1
ATOM 672 O O . GLU A 1 83 ? 5.915 27.350 -37.852 1.00 51.78 83 GLU A O 1
ATOM 677 N N . ALA A 1 84 ? 6.721 26.413 -35.977 1.00 50.44 84 ALA A N 1
ATOM 678 C CA . ALA A 1 84 ? 7.079 27.670 -35.309 1.00 50.44 84 ALA A CA 1
ATOM 679 C C . ALA A 1 84 ? 8.415 28.288 -35.783 1.00 50.44 84 ALA A C 1
ATOM 681 O O . ALA A 1 84 ? 8.596 29.499 -35.684 1.00 50.44 84 ALA A O 1
ATOM 682 N N . GLY A 1 85 ? 9.346 27.493 -36.325 1.00 45.69 85 GLY A N 1
ATOM 683 C CA . GLY A 1 85 ? 10.650 27.963 -36.827 1.00 45.69 85 GLY A CA 1
ATOM 684 C C . GLY A 1 85 ? 10.650 28.547 -38.251 1.00 45.69 85 GLY A C 1
ATOM 685 O O . GLY A 1 85 ? 11.718 28.804 -38.806 1.00 45.69 85 GLY A O 1
ATOM 686 N N . GLY A 1 86 ? 9.479 28.715 -38.871 1.00 44.78 86 GLY A N 1
ATOM 687 C CA . GLY A 1 86 ? 9.313 29.115 -40.271 1.00 44.78 86 GLY A CA 1
ATOM 688 C C . GLY A 1 86 ? 8.816 30.547 -40.475 1.00 44.78 86 GLY A C 1
ATOM 689 O O . GLY A 1 86 ? 7.850 30.746 -41.208 1.00 44.78 86 GLY A O 1
ATOM 690 N N . GLU A 1 87 ? 9.450 31.553 -39.869 1.00 41.62 87 GLU A N 1
ATOM 691 C CA . GLU A 1 87 ? 9.225 32.956 -40.250 1.00 41.62 87 GLU A CA 1
ATOM 692 C C . GLU A 1 87 ? 10.038 33.298 -41.511 1.00 41.62 87 GLU A C 1
ATOM 694 O O . GLU A 1 87 ? 11.190 33.722 -41.463 1.00 41.62 87 GLU A O 1
ATOM 699 N N . GLY A 1 88 ? 9.422 33.078 -42.674 1.00 38.12 88 GLY A N 1
ATOM 700 C CA . GLY A 1 88 ? 9.927 33.498 -43.979 1.00 38.12 88 GLY A CA 1
ATOM 701 C C . GLY A 1 88 ? 8.815 33.432 -45.025 1.00 38.12 88 GLY A C 1
ATOM 702 O O . GLY A 1 88 ? 8.284 32.364 -45.316 1.00 38.12 88 GLY A O 1
ATOM 703 N N . GLU A 1 89 ? 8.427 34.594 -45.541 1.00 43.38 89 GLU A N 1
ATOM 704 C CA . GLU A 1 89 ? 7.214 34.866 -46.317 1.00 43.38 89 GLU A CA 1
ATOM 705 C C . GLU A 1 89 ? 6.950 33.975 -47.556 1.00 43.38 89 GLU A C 1
ATOM 707 O O . GLU A 1 89 ? 7.844 33.568 -48.294 1.00 43.38 89 GLU A O 1
ATOM 712 N N . THR A 1 90 ? 5.650 33.846 -47.864 1.00 39.16 90 THR A N 1
ATOM 713 C CA . THR A 1 90 ? 4.996 33.478 -49.144 1.00 39.16 90 THR A CA 1
ATOM 714 C C . THR A 1 90 ? 4.933 32.007 -49.598 1.00 39.16 90 THR A C 1
ATOM 716 O O . THR A 1 90 ? 5.766 31.510 -50.347 1.00 39.16 90 THR A O 1
ATOM 719 N N . LYS A 1 91 ? 3.792 31.356 -49.314 1.00 36.41 91 LYS A N 1
ATOM 720 C CA . LYS A 1 91 ? 2.757 30.896 -50.284 1.00 36.41 91 LYS A CA 1
ATOM 721 C C . LYS A 1 91 ? 1.871 29.827 -49.634 1.00 36.41 91 LYS A C 1
ATOM 723 O O . LYS A 1 91 ? 2.370 28.848 -49.089 1.00 36.41 91 LYS A O 1
ATOM 728 N N . ALA A 1 92 ? 0.555 30.007 -49.749 1.00 45.69 92 ALA A N 1
ATOM 729 C CA . ALA A 1 92 ? -0.476 29.093 -49.263 1.00 45.69 92 ALA A CA 1
ATOM 730 C C . ALA A 1 92 ? -0.215 27.638 -49.706 1.00 45.69 92 ALA A C 1
ATOM 732 O O . ALA A 1 92 ? -0.403 27.286 -50.871 1.00 45.69 92 ALA A O 1
ATOM 733 N N . LYS A 1 93 ? 0.213 26.789 -48.767 1.00 39.97 93 LYS A N 1
ATOM 734 C CA . LYS A 1 93 ? 0.215 25.329 -48.904 1.00 39.97 93 LYS A CA 1
ATOM 735 C C . LYS A 1 93 ? -0.875 24.759 -48.005 1.00 39.97 93 LYS A C 1
ATOM 737 O O . LYS A 1 93 ? -1.017 25.172 -46.859 1.00 39.97 93 LYS A O 1
ATOM 742 N N . ALA A 1 94 ? -1.650 23.834 -48.570 1.00 44.19 94 ALA A N 1
ATOM 743 C CA . ALA A 1 94 ? -2.733 23.119 -47.905 1.00 44.19 94 ALA A CA 1
ATOM 744 C C . ALA A 1 94 ? -2.302 22.571 -46.529 1.00 44.19 94 ALA A C 1
ATOM 746 O O . ALA A 1 94 ? -1.148 22.152 -46.393 1.00 44.19 94 ALA A O 1
ATOM 747 N N . PRO A 1 95 ? -3.210 22.532 -45.533 1.00 43.53 95 PRO A N 1
ATOM 748 C CA . PRO A 1 95 ? -2.884 22.057 -44.195 1.00 43.53 95 PRO A CA 1
ATOM 749 C C . PRO A 1 95 ? -2.384 20.612 -44.288 1.00 43.53 95 PRO A C 1
ATOM 751 O O . PRO A 1 95 ? -3.133 19.701 -44.654 1.00 43.53 95 PRO A O 1
ATOM 754 N N . LYS A 1 96 ? -1.097 20.392 -43.993 1.00 49.91 96 LYS A N 1
ATOM 755 C CA . LYS A 1 96 ? -0.558 19.041 -43.831 1.00 49.91 96 LYS A CA 1
ATOM 756 C C . LYS A 1 96 ? -1.291 18.417 -42.646 1.00 49.91 96 LYS A C 1
ATOM 758 O O . LYS A 1 96 ? -1.267 18.952 -41.543 1.00 49.91 96 LYS A O 1
ATOM 763 N N . LYS A 1 97 ? -1.974 17.292 -42.881 1.00 46.94 97 LYS A N 1
ATOM 764 C CA . LYS A 1 97 ? -2.577 16.481 -41.815 1.00 46.94 97 LYS A CA 1
ATOM 765 C C . LYS A 1 97 ? -1.501 16.190 -40.767 1.00 46.94 97 LYS A C 1
ATOM 767 O O . LYS A 1 97 ? -0.554 15.468 -41.072 1.00 46.94 97 LYS A O 1
ATOM 772 N N . ARG A 1 98 ? -1.671 16.731 -39.555 1.00 53.25 98 ARG A N 1
ATOM 773 C CA . ARG A 1 98 ? -0.887 16.352 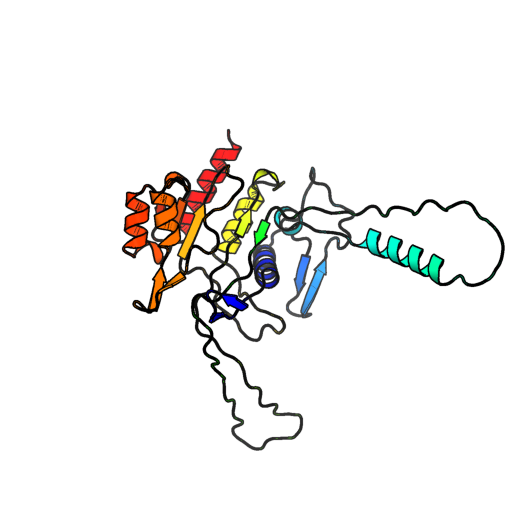-38.373 1.00 53.25 98 ARG A CA 1
ATOM 774 C C . ARG A 1 98 ? -0.926 14.830 -38.262 1.00 53.25 98 ARG A C 1
ATOM 776 O O . ARG A 1 98 ? -2.011 14.243 -38.188 1.00 53.25 98 ARG A O 1
ATOM 783 N N . ALA A 1 99 ? 0.233 14.186 -38.344 1.00 53.81 99 ALA A N 1
ATOM 784 C CA . ALA A 1 99 ? 0.329 12.752 -38.143 1.00 53.81 99 ALA A CA 1
ATOM 785 C C . ALA A 1 99 ? 0.071 12.495 -36.656 1.00 53.81 99 ALA A C 1
ATOM 787 O O . ALA A 1 99 ? 0.963 12.682 -35.840 1.00 53.81 99 ALA A O 1
ATOM 788 N N . LYS A 1 100 ? -1.165 12.126 -36.297 1.00 53.72 100 LYS A N 1
ATOM 789 C CA . LYS A 1 100 ? -1.488 11.704 -34.929 1.00 53.72 100 LYS A CA 1
ATOM 790 C C . LYS A 1 100 ? -0.603 10.509 -34.596 1.00 53.72 100 LYS A C 1
ATOM 792 O O . LYS A 1 100 ? -0.777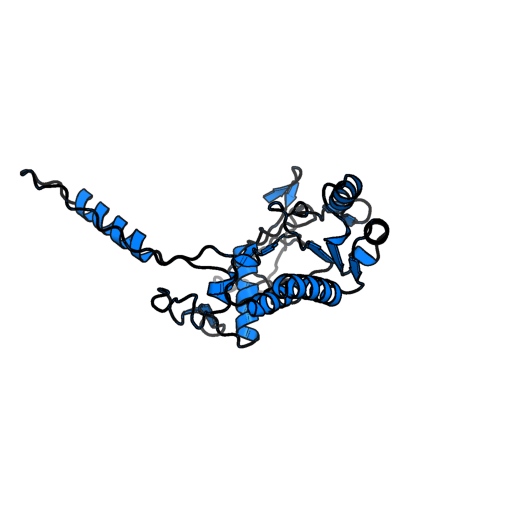 9.440 -35.186 1.00 53.72 100 LYS A O 1
ATOM 79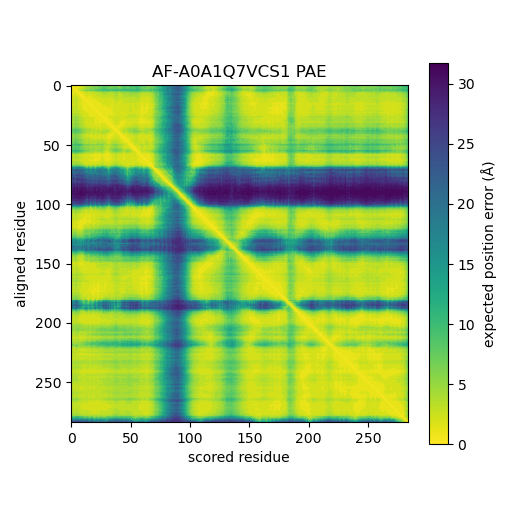7 N N . GLY A 1 101 ? 0.358 10.700 -33.698 1.00 59.22 101 GLY A N 1
ATOM 798 C CA . GLY A 1 101 ? 1.205 9.612 -33.231 1.00 59.22 101 GLY A CA 1
ATOM 799 C C . GLY A 1 101 ? 0.340 8.514 -32.609 1.00 59.22 101 GLY A C 1
ATOM 800 O O . GLY A 1 101 ? -0.630 8.792 -31.902 1.00 59.22 101 GLY A O 1
ATOM 801 N N . LYS A 1 102 ? 0.657 7.246 -32.881 1.00 66.44 102 LYS A N 1
ATOM 802 C CA . LYS A 1 102 ? -0.014 6.121 -32.221 1.00 66.44 102 LYS A CA 1
ATOM 803 C C . LYS A 1 102 ? 0.568 5.995 -30.812 1.00 66.44 102 LYS A C 1
ATOM 805 O O . LYS A 1 102 ? 1.721 5.614 -30.662 1.00 66.44 102 LYS A O 1
ATOM 810 N N . THR A 1 103 ? -0.203 6.349 -29.788 1.00 76.69 103 THR A N 1
ATOM 811 C CA . THR A 1 103 ? 0.199 6.166 -28.385 1.00 76.69 103 THR A CA 1
ATOM 812 C C . THR A 1 103 ? -0.080 4.730 -27.955 1.00 76.69 103 THR A C 1
ATOM 814 O O . THR A 1 103 ? -1.242 4.317 -27.916 1.00 76.69 103 THR A O 1
ATOM 817 N N . THR A 1 104 ? 0.953 3.979 -27.580 1.00 85.06 104 THR A N 1
ATOM 818 C CA . THR A 1 104 ? 0.779 2.696 -26.885 1.00 85.06 104 THR A CA 1
ATOM 819 C C . THR A 1 104 ? 0.599 2.994 -25.399 1.00 85.06 104 THR A C 1
ATOM 821 O O . THR A 1 104 ? 1.514 3.483 -24.738 1.00 85.06 104 THR A O 1
ATOM 824 N N . LYS A 1 105 ? -0.605 2.771 -24.865 1.00 91.31 105 LYS A N 1
ATOM 825 C CA . LYS A 1 105 ? -0.912 3.037 -23.456 1.00 91.31 105 LYS A CA 1
ATOM 826 C C . LYS A 1 105 ? -1.845 1.992 -22.871 1.00 91.31 105 LYS A C 1
ATOM 828 O O . LYS A 1 105 ? -2.730 1.488 -23.560 1.00 91.31 105 LYS A O 1
ATOM 833 N N . ARG A 1 106 ? -1.695 1.767 -21.572 1.00 93.25 106 ARG A N 1
ATOM 834 C CA . ARG A 1 106 ? -2.580 0.961 -20.741 1.00 93.25 106 ARG A CA 1
ATOM 835 C C . ARG A 1 106 ? -2.799 1.681 -19.410 1.00 93.25 106 ARG A C 1
ATOM 837 O O . ARG A 1 106 ? -1.820 1.924 -18.702 1.00 93.25 106 ARG A O 1
ATOM 844 N N . PRO A 1 107 ? -4.049 2.037 -19.064 1.00 94.56 107 PRO A N 1
ATOM 845 C CA . PRO A 1 107 ? -4.377 2.495 -17.721 1.00 94.56 107 PRO A CA 1
ATOM 846 C C . PRO A 1 107 ? -3.978 1.438 -16.694 1.00 94.56 107 PRO A C 1
ATOM 848 O O . PRO A 1 107 ? -4.114 0.249 -16.950 1.00 94.56 107 PRO A O 1
ATOM 851 N N . SER A 1 108 ? -3.479 1.884 -15.548 1.00 96.88 108 SER A N 1
ATOM 852 C CA . SER A 1 108 ? -3.083 1.010 -14.446 1.00 96.88 108 SER A CA 1
ATOM 853 C C . SER A 1 108 ? -4.322 0.447 -13.740 1.00 96.88 108 SER A C 1
ATOM 855 O O . SER A 1 108 ? -5.055 1.257 -13.168 1.00 96.88 108 SER A O 1
ATOM 857 N N . PRO A 1 109 ? -4.536 -0.884 -13.688 1.00 97.12 109 PRO A N 1
ATOM 858 C CA . PRO A 1 109 ? -5.561 -1.472 -12.818 1.00 97.12 109 PRO A CA 1
ATOM 859 C C . PRO A 1 109 ? -5.326 -1.155 -11.337 1.00 97.12 109 PRO A C 1
ATOM 861 O O . PRO A 1 109 ? -6.275 -0.995 -10.572 1.00 97.12 109 PRO A O 1
ATOM 864 N N . LEU A 1 110 ? -4.054 -1.052 -10.929 1.00 97.81 110 LEU A N 1
ATOM 865 C CA . LEU A 1 110 ? -3.648 -0.715 -9.568 1.00 97.81 110 LEU A CA 1
ATOM 866 C C . LEU A 1 110 ? -3.561 0.804 -9.364 1.00 97.81 110 LEU A C 1
ATOM 868 O O . LEU A 1 110 ? -2.706 1.475 -9.951 1.00 97.81 110 LEU A O 1
ATOM 872 N N . ALA A 1 111 ? -4.362 1.343 -8.456 1.00 95.75 111 ALA A N 1
ATOM 873 C CA . ALA A 1 111 ? -4.234 2.695 -7.926 1.00 95.75 111 ALA A CA 1
ATOM 874 C C . ALA A 1 111 ? -3.569 2.650 -6.544 1.00 95.75 111 ALA A C 1
ATOM 876 O O . ALA A 1 111 ? -3.961 1.856 -5.694 1.00 95.75 111 ALA A O 1
ATOM 877 N N . ILE A 1 112 ? -2.584 3.519 -6.302 1.00 95.19 112 ILE A N 1
ATOM 878 C CA . ILE A 1 112 ? -1.925 3.663 -4.996 1.00 95.19 112 ILE A CA 1
ATOM 879 C C . ILE A 1 112 ? -2.006 5.123 -4.571 1.00 95.19 112 ILE A C 1
ATOM 881 O O . ILE A 1 112 ? -1.656 6.021 -5.334 1.00 95.19 112 ILE A O 1
ATOM 885 N N . GLY A 1 113 ? -2.487 5.352 -3.355 1.00 93.38 113 GLY A N 1
ATOM 886 C CA . GLY A 1 113 ? -2.475 6.653 -2.707 1.00 93.38 113 GLY A CA 1
ATOM 887 C C . GLY A 1 113 ? -1.120 6.951 -2.072 1.00 93.38 113 GLY A C 1
ATOM 888 O O . GLY A 1 113 ? -0.394 6.056 -1.650 1.00 93.38 113 GLY A O 1
ATOM 889 N N . ARG A 1 114 ? -0.794 8.239 -1.971 1.00 91.62 114 ARG A N 1
ATOM 890 C CA . ARG A 1 114 ? 0.357 8.713 -1.198 1.00 91.62 114 ARG A CA 1
ATOM 891 C C . ARG A 1 114 ? 0.201 8.287 0.264 1.00 91.62 114 ARG A C 1
ATOM 893 O O . ARG A 1 114 ? -0.852 8.522 0.853 1.00 91.62 114 ARG A O 1
ATOM 900 N N . ALA A 1 115 ? 1.258 7.733 0.844 1.00 92.88 115 ALA A N 1
ATOM 901 C CA . ALA A 1 115 ? 1.299 7.437 2.266 1.00 92.88 115 ALA A CA 1
ATOM 902 C C . ALA A 1 115 ? 1.453 8.721 3.081 1.00 92.88 115 ALA A C 1
ATOM 904 O O . ALA A 1 115 ? 2.275 9.579 2.750 1.00 92.88 115 ALA A O 1
ATOM 905 N N . VAL A 1 116 ? 0.673 8.854 4.149 1.00 93.31 116 VAL A N 1
ATOM 906 C CA . VAL A 1 116 ? 0.679 10.009 5.056 1.00 93.31 116 VAL A CA 1
ATOM 907 C C . VAL A 1 116 ? 0.946 9.512 6.466 1.00 93.31 116 VAL A C 1
ATOM 909 O O . VAL A 1 116 ? 0.385 8.491 6.861 1.00 93.31 116 VAL A O 1
ATOM 912 N N . SER A 1 117 ? 1.814 10.202 7.207 1.00 93.19 117 SER A N 1
ATOM 913 C CA . SER A 1 117 ? 2.036 9.874 8.614 1.00 93.19 117 SER A CA 1
ATOM 914 C C . SER A 1 117 ? 0.723 9.963 9.382 1.00 93.19 117 SER A C 1
ATOM 916 O O . SER A 1 117 ? -0.061 10.878 9.141 1.00 93.19 117 SER A O 1
ATOM 918 N N . LEU A 1 118 ? 0.468 9.037 10.302 1.00 93.19 118 LEU A N 1
ATOM 919 C CA . LEU A 1 118 ? -0.678 9.157 11.202 1.00 93.19 118 LEU A CA 1
ATOM 920 C C . LEU A 1 118 ? -0.480 10.325 12.163 1.00 93.19 118 LEU A C 1
ATOM 922 O O . LEU A 1 118 ? -1.401 11.104 12.383 1.00 93.19 118 LEU A O 1
ATOM 926 N N . ARG A 1 119 ? 0.741 10.495 12.669 1.00 92.25 119 ARG A N 1
ATOM 927 C CA . ARG A 1 119 ? 1.071 11.548 13.628 1.00 92.25 119 ARG A CA 1
ATOM 928 C C . ARG A 1 119 ? 1.465 12.836 12.896 1.00 92.25 119 ARG A C 1
ATOM 930 O O . ARG A 1 119 ? 2.114 12.752 11.844 1.00 92.25 119 ARG A O 1
ATOM 937 N N . PRO A 1 120 ? 1.105 14.017 13.423 1.00 92.25 120 PRO A N 1
ATOM 938 C CA . PRO A 1 120 ? 1.653 15.282 12.957 1.00 92.25 120 PRO A CA 1
ATOM 939 C C . PRO A 1 120 ? 3.172 15.339 13.129 1.00 92.25 120 PRO A C 1
ATOM 941 O O . PRO A 1 120 ? 3.718 14.971 14.171 1.00 92.25 120 PRO A O 1
ATOM 944 N N . TYR A 1 121 ? 3.857 15.854 12.115 1.00 92.69 121 TYR A N 1
ATOM 945 C CA . TYR A 1 121 ? 5.280 16.142 12.160 1.00 92.69 121 TYR A CA 1
ATOM 946 C C . TYR A 1 121 ? 5.556 17.368 13.032 1.00 92.69 121 TYR A C 1
ATOM 948 O O . TYR A 1 121 ? 5.076 18.466 12.758 1.00 92.69 121 TYR A O 1
ATOM 956 N N . ARG A 1 122 ? 6.383 17.184 14.066 1.00 89.75 122 ARG A N 1
ATOM 957 C CA . ARG A 1 122 ? 6.686 18.215 15.074 1.00 89.75 122 ARG A CA 1
ATOM 958 C C . ARG A 1 122 ? 8.040 18.913 14.876 1.00 89.75 122 ARG A C 1
ATOM 960 O O . ARG A 1 122 ? 8.509 19.581 15.791 1.00 89.75 122 ARG A O 1
ATOM 967 N N . GLY A 1 123 ? 8.663 18.784 13.699 1.00 89.25 123 GLY A N 1
ATOM 968 C CA . GLY A 1 123 ? 9.912 19.492 13.379 1.00 89.25 123 GLY A CA 1
ATOM 969 C C . GLY A 1 123 ? 11.165 18.887 14.018 1.00 89.25 123 GLY A C 1
ATOM 970 O O . GLY A 1 123 ? 12.070 19.622 14.408 1.00 89.25 123 GLY A O 1
ATOM 971 N N . GLU A 1 124 ? 11.208 17.565 14.180 1.00 87.56 124 GLU A N 1
ATOM 972 C CA . GLU A 1 124 ? 12.352 16.886 14.786 1.00 87.56 124 GLU A CA 1
ATOM 973 C C . GLU A 1 124 ? 13.558 16.866 13.830 1.00 87.56 124 GLU A C 1
ATOM 975 O O . GLU A 1 124 ? 13.469 16.450 12.674 1.00 87.56 124 GLU A O 1
ATOM 980 N N . LEU A 1 125 ? 14.702 17.338 14.331 1.00 87.69 125 LEU A N 1
ATOM 981 C CA . LEU A 1 125 ? 15.942 17.503 13.577 1.00 87.69 125 LEU A CA 1
ATOM 982 C C . LEU A 1 125 ? 17.071 16.710 14.231 1.00 87.69 125 LEU A C 1
ATOM 984 O O . LEU A 1 125 ? 17.304 16.813 15.436 1.00 87.69 125 LEU A O 1
ATOM 988 N N . SER A 1 126 ? 17.834 15.987 13.417 1.00 84.50 126 SER A N 1
ATOM 989 C CA . SER A 1 126 ? 19.102 15.403 13.833 1.00 84.50 126 SER A CA 1
ATOM 990 C C . SER A 1 126 ? 20.199 16.470 13.809 1.00 84.50 126 SER A C 1
ATOM 992 O O . SER A 1 126 ? 20.397 17.164 12.807 1.00 84.50 126 SER A O 1
ATOM 994 N N . PHE A 1 127 ? 20.950 16.573 14.906 1.00 81.25 127 PHE A N 1
ATOM 995 C CA . PHE A 1 12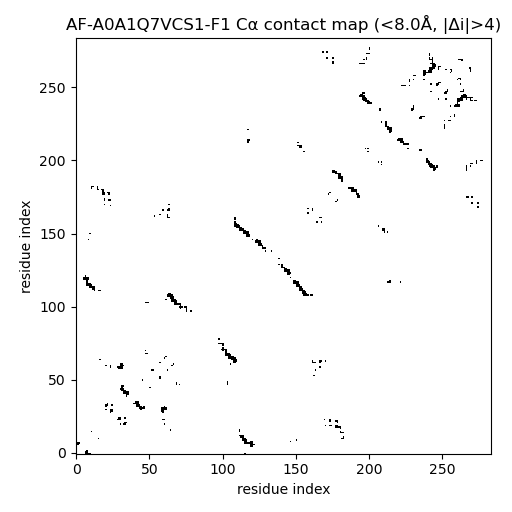7 ? 22.174 17.367 14.973 1.00 81.25 127 PHE A CA 1
ATOM 996 C C . PHE A 1 127 ? 23.366 16.429 14.849 1.00 81.25 127 PHE A C 1
ATOM 998 O O . PHE A 1 127 ? 23.727 15.732 15.797 1.00 81.25 127 PHE A O 1
ATOM 1005 N N . ASN A 1 128 ? 23.972 16.393 13.667 1.00 81.19 128 ASN A N 1
ATOM 1006 C CA . ASN A 1 128 ? 25.121 15.528 13.438 1.00 81.19 128 ASN A CA 1
ATOM 1007 C C . ASN A 1 128 ? 26.415 16.243 13.847 1.00 81.19 128 ASN A C 1
ATOM 1009 O O . ASN A 1 128 ? 26.568 17.452 13.657 1.00 81.19 128 ASN A O 1
ATOM 1013 N N . ALA A 1 129 ? 27.365 15.484 14.391 1.00 78.62 129 ALA A N 1
ATOM 1014 C CA . ALA A 1 129 ? 28.668 15.980 14.821 1.00 78.62 129 ALA A CA 1
ATOM 1015 C C . ALA A 1 129 ? 29.803 15.213 14.129 1.00 78.62 129 ALA A C 1
ATOM 1017 O O . ALA A 1 129 ? 29.659 14.047 13.767 1.00 78.62 129 ALA A O 1
ATOM 1018 N N . VAL A 1 130 ? 30.949 15.877 13.957 1.00 73.94 130 VAL A N 1
ATOM 1019 C CA . VAL A 1 130 ? 32.208 15.235 13.564 1.00 73.94 130 VAL A CA 1
ATOM 1020 C C . VAL A 1 130 ? 33.043 15.072 14.826 1.00 73.94 130 VAL A C 1
ATOM 1022 O O . VAL A 1 130 ? 33.388 16.063 15.464 1.00 73.94 130 VAL A O 1
ATOM 1025 N N . SER A 1 131 ? 33.417 13.842 15.167 1.00 67.06 131 SER A N 1
ATOM 1026 C CA . SER A 1 131 ? 34.445 13.589 16.177 1.00 67.06 131 SER A CA 1
ATOM 1027 C C . SER A 1 131 ? 35.835 13.754 15.542 1.00 67.06 131 SER A C 1
ATOM 1029 O O . SER A 1 131 ? 36.383 12.791 15.008 1.00 67.06 131 SER A O 1
ATOM 1031 N N . GLY A 1 132 ? 36.392 14.971 15.536 1.00 74.12 132 GLY A N 1
ATOM 1032 C CA . GLY A 1 132 ? 37.748 15.242 15.028 1.00 74.12 132 GLY A CA 1
ATOM 1033 C C . GLY A 1 132 ? 37.884 16.518 14.189 1.00 74.12 132 GLY A C 1
ATOM 1034 O O . GLY A 1 132 ? 37.028 17.401 14.227 1.00 74.12 132 GLY A O 1
ATOM 1035 N N . GLU A 1 133 ? 38.978 16.630 13.429 1.00 75.69 133 GLU A N 1
ATOM 1036 C CA . GLU A 1 133 ? 39.271 17.808 12.605 1.00 75.69 133 GLU A CA 1
ATOM 1037 C C . GLU A 1 133 ? 38.419 17.832 11.326 1.00 75.69 133 GLU A C 1
ATOM 1039 O O . GLU A 1 133 ? 38.421 16.896 10.520 1.00 75.69 133 GLU A O 1
ATOM 1044 N N . LYS A 1 134 ? 37.691 18.932 11.107 1.00 72.56 134 LYS A N 1
ATOM 1045 C CA . LYS A 1 134 ? 36.881 19.120 9.900 1.00 72.56 134 LYS A CA 1
ATOM 1046 C C . LYS A 1 134 ? 37.778 19.443 8.704 1.00 72.56 134 LYS A C 1
ATOM 1048 O O . LYS A 1 134 ? 38.089 20.600 8.435 1.00 72.56 134 LYS A O 1
ATOM 1053 N N . VAL A 1 135 ? 38.126 18.424 7.928 1.00 74.38 135 VAL A N 1
ATOM 1054 C CA . VAL A 1 135 ? 38.831 18.604 6.655 1.00 74.38 135 VAL A CA 1
ATOM 1055 C C . VAL A 1 135 ? 37.872 19.153 5.594 1.00 74.38 135 VAL A C 1
ATOM 1057 O O . VAL A 1 135 ? 36.847 18.541 5.267 1.00 74.38 135 VAL A O 1
ATOM 1060 N N . LYS A 1 136 ? 38.211 20.319 5.030 1.00 76.75 136 LYS A N 1
ATOM 1061 C CA . LYS A 1 136 ? 37.457 20.965 3.944 1.00 76.75 136 LYS A CA 1
ATOM 1062 C C . LYS A 1 136 ? 37.226 19.976 2.793 1.00 76.75 136 LYS A C 1
ATOM 1064 O O . LYS A 1 136 ? 38.171 19.400 2.266 1.00 76.75 136 LYS A O 1
ATOM 1069 N N . GLY A 1 137 ? 35.963 19.784 2.410 1.00 73.00 137 GLY A N 1
ATOM 1070 C CA . GLY A 1 137 ? 35.570 18.914 1.294 1.00 73.00 137 GLY A CA 1
ATOM 1071 C C . GLY A 1 137 ? 35.496 17.412 1.597 1.00 73.00 137 GLY A C 1
ATOM 1072 O O . GLY A 1 137 ? 35.158 16.657 0.694 1.00 73.00 137 GLY A O 1
ATOM 1073 N N . LYS A 1 138 ? 35.775 16.962 2.831 1.00 66.94 138 LYS A N 1
ATOM 1074 C CA . LYS A 1 138 ? 35.685 15.534 3.209 1.00 66.94 138 LYS A CA 1
ATOM 1075 C C . LYS A 1 138 ? 34.641 15.222 4.282 1.00 66.94 138 LYS A C 1
ATOM 1077 O O . LYS A 1 138 ? 34.254 14.070 4.425 1.00 66.94 138 LYS A O 1
ATOM 1082 N N . LEU A 1 139 ? 34.181 16.229 5.026 1.00 64.94 139 LEU A N 1
ATOM 1083 C CA . LEU A 1 139 ? 33.280 16.051 6.166 1.00 64.94 139 LEU A CA 1
ATOM 1084 C C . LEU A 1 139 ? 32.123 17.050 6.081 1.00 64.94 139 LEU A C 1
ATOM 1086 O O . LEU A 1 139 ? 32.132 18.119 6.701 1.00 64.94 139 LEU A O 1
ATOM 1090 N N . SER A 1 140 ? 31.136 16.709 5.253 1.00 66.50 140 SER A N 1
ATOM 1091 C CA . SER A 1 140 ? 29.858 17.417 5.214 1.00 66.50 140 SER A CA 1
ATOM 1092 C C . SER A 1 140 ? 29.005 16.950 6.386 1.00 66.50 140 SER A C 1
ATOM 1094 O O . SER A 1 140 ? 28.489 15.835 6.386 1.00 66.50 140 SER A O 1
ATOM 1096 N N . LEU A 1 141 ? 28.863 17.816 7.387 1.00 72.81 141 LEU A N 1
ATOM 1097 C CA . LEU A 1 141 ? 27.805 17.692 8.381 1.00 72.81 141 LEU A CA 1
ATOM 1098 C C . LEU A 1 141 ? 26.475 17.938 7.673 1.00 72.81 141 LEU A C 1
ATOM 1100 O O . LEU A 1 141 ? 26.262 19.019 7.126 1.00 72.81 141 LEU A O 1
ATOM 1104 N N . TYR A 1 142 ? 25.621 16.924 7.645 1.00 73.25 142 TYR A N 1
ATOM 1105 C CA . TYR A 1 142 ? 24.234 17.056 7.218 1.00 73.25 142 TYR A CA 1
ATOM 1106 C C . TYR A 1 142 ? 23.351 17.131 8.459 1.00 73.25 142 TYR A C 1
ATOM 1108 O O . TYR A 1 142 ? 23.719 16.582 9.488 1.00 73.25 142 TYR A O 1
ATOM 1116 N N . ASN A 1 143 ? 22.195 17.770 8.358 1.00 76.44 143 ASN A N 1
ATOM 1117 C CA . ASN A 1 143 ? 21.105 17.572 9.309 1.00 76.44 143 ASN A CA 1
ATOM 1118 C C . ASN A 1 143 ? 20.031 16.754 8.593 1.00 76.44 143 ASN A C 1
ATOM 1120 O O . ASN A 1 143 ? 19.911 16.845 7.367 1.00 76.44 143 ASN A O 1
ATOM 1124 N N . ALA A 1 144 ? 19.286 15.945 9.335 1.00 79.62 144 ALA A N 1
ATOM 1125 C CA . ALA A 1 144 ? 18.147 15.215 8.802 1.00 79.62 144 ALA A CA 1
ATOM 1126 C C . ALA A 1 144 ? 16.890 15.596 9.577 1.00 79.62 144 ALA A C 1
ATOM 1128 O O . ALA A 1 144 ? 16.900 15.628 10.804 1.00 79.62 144 ALA A O 1
ATOM 1129 N N . GLU A 1 145 ? 15.811 15.870 8.855 1.00 84.25 145 GLU A N 1
ATOM 1130 C CA . GLU A 1 145 ? 14.471 15.861 9.433 1.00 84.25 145 GLU A CA 1
ATOM 1131 C C . GLU A 1 145 ? 14.085 14.407 9.701 1.00 84.25 145 GLU A C 1
ATOM 1133 O O . GLU A 1 145 ? 14.221 13.550 8.823 1.00 84.25 145 GLU A O 1
ATOM 1138 N N . MET A 1 146 ? 13.661 14.116 10.926 1.00 84.38 146 MET A N 1
ATOM 1139 C CA . MET A 1 146 ? 13.328 12.762 11.361 1.00 84.38 146 MET A CA 1
ATOM 1140 C C . MET A 1 146 ? 11.888 12.732 11.839 1.00 84.38 146 MET A C 1
ATOM 1142 O O . MET A 1 146 ? 11.408 13.676 12.450 1.00 84.38 146 MET A O 1
ATOM 1146 N N . HIS A 1 147 ? 11.178 11.646 11.559 1.00 86.94 147 HIS A N 1
ATOM 1147 C CA . HIS A 1 147 ? 9.820 11.488 12.050 1.00 86.94 147 HIS A CA 1
ATOM 1148 C C . HIS A 1 147 ? 9.558 10.025 12.376 1.00 86.94 147 HIS A C 1
ATOM 1150 O O . HIS A 1 147 ? 9.528 9.180 11.481 1.00 86.94 147 HIS A O 1
ATOM 1156 N N . THR A 1 148 ? 9.375 9.737 13.662 1.00 85.56 148 THR A N 1
ATOM 1157 C CA . THR A 1 148 ? 8.989 8.404 14.134 1.00 85.56 148 THR A CA 1
ATOM 1158 C C . THR A 1 148 ? 7.469 8.309 14.145 1.00 85.56 148 THR A C 1
ATOM 1160 O O . THR A 1 148 ? 6.809 8.862 15.026 1.00 85.56 148 THR A O 1
ATOM 1163 N N . THR A 1 149 ? 6.919 7.648 13.132 1.00 88.69 149 THR A N 1
ATOM 1164 C CA . THR A 1 149 ? 5.476 7.538 12.909 1.00 88.69 149 THR A CA 1
ATOM 1165 C C . THR A 1 149 ? 5.157 6.300 12.088 1.00 88.69 149 THR A C 1
ATOM 1167 O O . THR A 1 149 ? 5.946 5.867 11.249 1.00 88.69 149 THR A O 1
ATOM 1170 N N . GLU A 1 150 ? 3.944 5.808 12.260 1.00 90.75 150 GLU A N 1
ATOM 1171 C CA . GLU A 1 150 ? 3.272 4.910 11.340 1.00 90.75 150 GLU A CA 1
ATOM 1172 C C . GLU A 1 150 ? 2.736 5.716 10.151 1.00 90.75 150 GLU A C 1
ATOM 1174 O O . GLU A 1 150 ? 2.374 6.894 10.284 1.00 90.75 150 GLU A O 1
ATOM 1179 N N . TYR A 1 151 ? 2.669 5.082 8.984 1.00 92.75 151 TYR A N 1
ATOM 1180 C CA . TYR A 1 151 ? 2.060 5.653 7.788 1.00 92.75 151 TYR A CA 1
ATOM 1181 C C . TYR A 1 151 ? 0.773 4.911 7.454 1.00 92.75 151 TYR A C 1
ATOM 1183 O O . TYR A 1 151 ? 0.723 3.686 7.514 1.00 92.75 151 TYR A O 1
ATOM 1191 N N . GLN A 1 152 ? -0.240 5.649 7.010 1.00 93.81 152 GLN A N 1
ATOM 1192 C CA . GLN A 1 152 ? -1.386 5.067 6.322 1.00 93.81 152 GLN A CA 1
ATOM 1193 C C . GLN A 1 152 ? -1.316 5.356 4.828 1.00 93.81 152 GLN A C 1
ATOM 1195 O O . GLN A 1 152 ? -0.915 6.443 4.406 1.00 93.81 152 GLN A O 1
ATOM 1200 N N . TYR A 1 153 ? -1.753 4.396 4.023 1.00 94.50 153 TYR A N 1
ATOM 1201 C CA . TYR A 1 153 ? -2.031 4.590 2.608 1.00 94.50 153 TYR A CA 1
ATOM 1202 C C . TYR A 1 153 ? -3.182 3.690 2.183 1.00 94.50 153 TYR A C 1
ATOM 1204 O O . TYR A 1 153 ? -3.582 2.767 2.890 1.00 94.50 153 TYR A O 1
ATOM 1212 N N . SER A 1 154 ? -3.745 3.978 1.019 1.00 94.88 154 SER A N 1
ATOM 1213 C CA . SER A 1 154 ? -4.795 3.160 0.427 1.00 94.88 154 SER A CA 1
ATOM 1214 C C . SER A 1 154 ? -4.371 2.722 -0.960 1.00 94.88 154 SER A C 1
ATOM 1216 O O . SER A 1 154 ? -3.709 3.470 -1.679 1.00 94.88 154 SER A O 1
ATOM 1218 N N . PHE A 1 155 ? -4.799 1.533 -1.352 1.00 95.69 155 PHE A N 1
ATOM 1219 C CA . PHE A 1 155 ? -4.687 1.054 -2.717 1.00 95.69 155 PHE A CA 1
ATOM 1220 C C . PHE A 1 155 ? -6.055 0.577 -3.204 1.00 95.69 155 PHE A C 1
ATOM 1222 O O . PHE A 1 155 ? -6.964 0.324 -2.413 1.00 95.69 155 PHE A O 1
ATOM 1229 N N . GLY A 1 156 ? -6.208 0.498 -4.518 1.00 96.06 156 GLY A N 1
ATOM 1230 C CA . GLY A 1 156 ? -7.369 -0.085 -5.172 1.00 96.06 156 GLY A CA 1
ATOM 1231 C C . GLY A 1 156 ? -6.910 -0.870 -6.386 1.00 96.06 156 GLY A C 1
ATOM 1232 O O . GLY A 1 156 ? -5.963 -0.463 -7.054 1.00 96.06 156 GLY A O 1
ATOM 1233 N N . LEU A 1 157 ? -7.563 -1.993 -6.654 1.00 96.75 157 LEU A N 1
ATOM 1234 C CA . LEU A 1 157 ? -7.291 -2.822 -7.817 1.00 96.75 157 LEU A CA 1
ATOM 1235 C C . LEU A 1 157 ? -8.613 -3.084 -8.530 1.00 96.75 157 LEU A C 1
ATOM 1237 O O . LEU A 1 157 ? -9.498 -3.717 -7.956 1.00 96.75 157 LEU A O 1
ATOM 1241 N N . ASN A 1 158 ? -8.745 -2.603 -9.764 1.00 96.44 158 ASN A N 1
ATOM 1242 C CA . ASN A 1 158 ? -9.847 -3.022 -10.623 1.00 96.44 158 ASN A CA 1
ATOM 1243 C C . ASN A 1 158 ? -9.578 -4.450 -11.096 1.00 96.44 158 ASN A C 1
ATOM 1245 O O . ASN A 1 158 ? -8.728 -4.670 -11.957 1.00 96.44 158 ASN A O 1
ATOM 1249 N N . LEU A 1 159 ? -10.292 -5.412 -10.512 1.00 95.38 159 LEU A N 1
ATOM 1250 C CA . LEU A 1 159 ? -10.075 -6.837 -10.764 1.00 95.38 159 LEU A CA 1
ATOM 1251 C C . LEU A 1 159 ? -10.316 -7.196 -12.234 1.00 95.38 159 LEU A C 1
ATOM 1253 O O . LEU A 1 159 ? -9.534 -7.952 -12.808 1.00 95.38 159 LEU A O 1
ATOM 1257 N N . ASP A 1 160 ? -11.342 -6.617 -12.859 1.00 93.81 160 ASP A N 1
ATOM 1258 C CA . ASP A 1 160 ? -11.699 -6.872 -14.260 1.00 93.81 160 ASP A CA 1
ATOM 1259 C C . ASP A 1 160 ? -10.632 -6.391 -15.239 1.00 93.81 160 ASP A C 1
ATOM 1261 O O . ASP A 1 160 ? -10.365 -7.064 -16.233 1.00 93.81 160 ASP A O 1
ATOM 1265 N N . ASP A 1 161 ? -9.959 -5.286 -14.912 1.00 95.50 161 ASP A N 1
ATOM 1266 C CA . ASP A 1 161 ? -8.942 -4.695 -15.775 1.00 95.50 161 ASP A CA 1
ATOM 1267 C C . ASP A 1 161 ? -7.638 -5.508 -15.784 1.00 95.50 161 ASP A C 1
ATOM 1269 O O . ASP A 1 161 ? -6.846 -5.335 -16.708 1.00 95.50 161 ASP A O 1
ATOM 1273 N N . VAL A 1 162 ? -7.395 -6.393 -14.805 1.00 96.69 162 VAL A N 1
ATOM 1274 C CA . VAL A 1 162 ? -6.211 -7.275 -14.771 1.00 96.69 162 VAL A CA 1
ATOM 1275 C C . VAL A 1 162 ? -6.341 -8.375 -15.826 1.00 96.69 162 VAL A C 1
ATOM 1277 O O . VAL A 1 162 ? -7.322 -9.120 -15.823 1.00 96.69 162 VAL A O 1
ATOM 1280 N N . ILE A 1 163 ? -5.350 -8.504 -16.712 1.00 95.38 163 ILE A N 1
ATOM 1281 C CA . ILE A 1 163 ? -5.386 -9.461 -17.827 1.00 95.38 163 ILE A CA 1
ATOM 1282 C C . ILE A 1 163 ? -5.135 -10.882 -17.328 1.00 95.38 163 ILE A C 1
ATOM 1284 O O . ILE A 1 163 ? -5.935 -11.777 -17.598 1.00 95.38 163 ILE A O 1
ATOM 1288 N N . LYS A 1 164 ? -4.037 -11.105 -16.595 1.00 95.19 164 LYS A N 1
ATOM 1289 C CA . LYS A 1 164 ? -3.721 -12.425 -16.033 1.00 95.19 164 LYS A CA 1
ATOM 1290 C C . LYS A 1 164 ? -4.158 -12.447 -14.579 1.00 95.19 164 LYS A C 1
ATOM 1292 O O . LYS A 1 164 ? -3.524 -11.819 -13.733 1.00 95.19 164 LYS A O 1
ATOM 1297 N N . LYS A 1 165 ? -5.260 -13.137 -14.273 1.00 94.31 165 LYS A N 1
ATOM 1298 C CA . LYS A 1 165 ? -5.845 -13.122 -12.921 1.00 94.31 165 LYS A CA 1
ATOM 1299 C C . LYS A 1 165 ? -4.886 -13.672 -11.862 1.00 94.31 165 LYS A C 1
ATOM 1301 O O . LYS A 1 165 ? -4.939 -13.211 -10.723 1.00 94.31 165 LYS A O 1
ATOM 1306 N N . GLU A 1 166 ? -3.937 -14.541 -12.229 1.00 93.94 166 GLU A N 1
ATOM 1307 C CA . GLU A 1 166 ? -2.863 -14.961 -11.319 1.00 93.94 166 GLU A CA 1
ATOM 1308 C C . GLU A 1 166 ? -2.025 -13.784 -10.773 1.00 93.94 166 GLU A C 1
ATOM 1310 O O . GLU A 1 166 ? -1.601 -13.816 -9.615 1.00 93.94 166 GLU A O 1
ATOM 1315 N N . ASN A 1 167 ? -1.875 -12.691 -11.537 1.00 96.38 167 ASN A N 1
ATOM 1316 C CA . ASN A 1 167 ? -1.100 -11.515 -11.131 1.00 96.38 167 ASN A CA 1
ATOM 1317 C C . ASN A 1 167 ? -1.707 -10.781 -9.928 1.00 96.38 167 ASN A C 1
ATOM 1319 O O . ASN A 1 167 ? -0.994 -10.078 -9.207 1.00 96.38 167 ASN A O 1
ATOM 1323 N N . ILE A 1 168 ? -3.004 -10.969 -9.660 1.00 97.06 168 ILE A N 1
ATOM 1324 C CA . ILE A 1 168 ? -3.663 -10.418 -8.470 1.00 97.06 168 ILE A CA 1
ATOM 1325 C C . ILE A 1 168 ? -3.011 -10.980 -7.197 1.00 97.06 168 ILE A C 1
ATOM 1327 O O . ILE A 1 168 ? -2.810 -10.254 -6.223 1.00 97.06 168 ILE A O 1
ATOM 1331 N N . GLY A 1 169 ? -2.623 -12.258 -7.207 1.00 96.06 169 GLY A N 1
ATOM 1332 C CA . GLY A 1 169 ? -1.928 -12.884 -6.084 1.00 96.06 169 GLY A CA 1
ATOM 1333 C C . GLY A 1 169 ? -0.593 -12.203 -5.785 1.00 96.06 169 GLY A C 1
ATOM 1334 O O . GLY A 1 169 ? -0.332 -11.854 -4.632 1.00 96.06 169 GLY A O 1
ATOM 1335 N N . HIS A 1 170 ? 0.197 -11.940 -6.831 1.00 96.81 170 HIS A N 1
ATOM 1336 C CA . HIS A 1 170 ? 1.513 -11.305 -6.726 1.00 96.81 170 HIS A CA 1
ATOM 1337 C C . HIS A 1 170 ? 1.437 -9.898 -6.127 1.00 96.81 170 HIS A C 1
ATOM 1339 O O . HIS A 1 170 ? 2.217 -9.566 -5.236 1.00 96.81 170 HIS A O 1
ATOM 1345 N N . VAL A 1 171 ? 0.475 -9.067 -6.551 1.00 96.94 171 VAL A N 1
ATOM 1346 C CA . VAL A 1 171 ? 0.339 -7.715 -5.980 1.00 96.94 171 VAL A CA 1
ATOM 1347 C C . VAL A 1 171 ? -0.119 -7.741 -4.525 1.00 96.94 171 VAL A C 1
ATOM 1349 O O . VAL A 1 171 ? 0.374 -6.947 -3.728 1.00 96.94 171 VAL A O 1
ATOM 1352 N N . VAL A 1 172 ? -1.016 -8.659 -4.154 1.00 96.62 172 VAL A N 1
ATOM 1353 C CA . VAL A 1 172 ? -1.453 -8.794 -2.758 1.00 96.62 172 VAL A CA 1
ATOM 1354 C C . VAL A 1 172 ? -0.292 -9.245 -1.870 1.00 96.62 172 VAL A C 1
ATOM 1356 O O . VAL A 1 172 ? -0.109 -8.668 -0.801 1.00 96.62 172 VAL A O 1
ATOM 1359 N N . GLU A 1 173 ? 0.523 -10.210 -2.316 1.00 96.00 173 GLU A N 1
ATOM 1360 C CA . GLU A 1 173 ? 1.750 -10.610 -1.606 1.00 96.00 173 GLU A CA 1
ATOM 1361 C C . GLU A 1 173 ? 2.716 -9.438 -1.433 1.00 96.00 173 GLU A C 1
ATOM 1363 O O . GLU A 1 173 ? 3.175 -9.171 -0.324 1.00 96.00 173 GLU A O 1
ATOM 1368 N N . ALA A 1 174 ? 2.961 -8.677 -2.501 1.00 95.75 174 ALA A N 1
ATOM 1369 C CA . ALA A 1 174 ? 3.862 -7.535 -2.438 1.00 95.75 174 ALA A CA 1
ATOM 1370 C C . ALA A 1 174 ? 3.371 -6.416 -1.505 1.00 95.75 174 ALA A C 1
ATOM 1372 O O . ALA A 1 174 ? 4.190 -5.672 -0.977 1.00 95.75 174 ALA A O 1
ATOM 1373 N N . ILE A 1 175 ? 2.059 -6.283 -1.291 1.00 95.50 175 ILE A N 1
ATOM 1374 C CA . ILE A 1 175 ? 1.481 -5.297 -0.365 1.00 95.50 175 ILE A CA 1
ATOM 1375 C C . ILE A 1 175 ? 1.644 -5.718 1.099 1.00 95.50 175 ILE A C 1
ATOM 1377 O O . ILE A 1 175 ? 1.859 -4.858 1.952 1.00 95.50 175 ILE A O 1
ATOM 1381 N N . ILE A 1 176 ? 1.513 -7.013 1.406 1.00 95.69 176 ILE A N 1
ATOM 1382 C CA . ILE A 1 176 ? 1.631 -7.505 2.789 1.00 95.69 176 ILE A CA 1
ATOM 1383 C C . ILE A 1 176 ? 3.077 -7.752 3.221 1.00 95.69 176 ILE A C 1
ATOM 1385 O O . ILE A 1 176 ? 3.341 -7.796 4.419 1.00 95.69 176 ILE A O 1
ATOM 1389 N N . ASP A 1 177 ? 3.991 -7.911 2.263 1.00 93.88 177 ASP A N 1
ATOM 1390 C CA . ASP A 1 177 ? 5.425 -8.109 2.485 1.00 93.88 177 ASP A CA 1
ATOM 1391 C C . ASP A 1 177 ? 6.259 -7.252 1.503 1.00 93.88 177 ASP A C 1
ATOM 1393 O O . ASP A 1 177 ? 6.974 -7.784 0.638 1.00 93.88 177 ASP A O 1
ATOM 1397 N N . PRO A 1 178 ? 6.133 -5.908 1.559 1.00 92.25 178 PRO A N 1
ATOM 1398 C CA . PRO A 1 178 ? 6.861 -5.032 0.658 1.00 92.25 178 PRO A CA 1
ATOM 1399 C C . PRO A 1 178 ? 8.348 -4.992 1.040 1.00 92.25 178 PRO A C 1
ATOM 1401 O O . PRO A 1 178 ? 8.690 -4.950 2.224 1.00 92.25 178 PRO A O 1
ATOM 1404 N N . PRO A 1 179 ? 9.268 -4.914 0.061 1.00 89.56 179 PRO A N 1
ATOM 1405 C CA . PRO A 1 179 ? 10.631 -4.506 0.350 1.00 89.56 179 PRO A CA 1
ATOM 1406 C C . PRO A 1 179 ? 10.641 -3.050 0.837 1.00 89.56 179 PRO A C 1
ATOM 1408 O O . PRO A 1 179 ? 9.642 -2.331 0.772 1.00 89.56 179 PRO A O 1
ATOM 1411 N N . GLN A 1 180 ? 11.806 -2.596 1.293 1.00 84.56 180 GLN A N 1
ATOM 1412 C CA . GLN A 1 180 ? 11.992 -1.240 1.808 1.00 84.56 180 GLN A CA 1
ATOM 1413 C C . GLN A 1 180 ? 11.466 -0.181 0.829 1.00 84.56 180 GLN A C 1
ATOM 1415 O O . GLN A 1 180 ? 11.853 -0.137 -0.342 1.00 84.56 180 GLN A O 1
ATOM 1420 N N . VAL A 1 181 ? 10.608 0.706 1.335 1.00 85.44 181 VAL A N 1
ATOM 1421 C CA . VAL A 1 181 ? 10.084 1.840 0.574 1.00 85.44 181 VAL A CA 1
ATOM 1422 C C . VAL A 1 181 ? 10.922 3.066 0.905 1.00 85.44 181 VAL A C 1
ATOM 1424 O O . VAL A 1 181 ? 10.932 3.539 2.039 1.00 85.44 181 VAL A O 1
ATOM 1427 N N . ALA A 1 182 ? 11.618 3.602 -0.094 1.00 72.44 182 ALA A N 1
ATOM 1428 C CA . ALA A 1 182 ? 12.467 4.776 0.068 1.00 72.44 182 ALA A CA 1
ATOM 1429 C C . ALA A 1 182 ? 12.252 5.808 -1.050 1.00 72.44 182 ALA A C 1
ATOM 1431 O O . ALA A 1 182 ? 11.710 5.520 -2.122 1.00 72.44 182 ALA A O 1
ATOM 1432 N N . GLY A 1 183 ? 12.676 7.043 -0.776 1.00 65.69 183 GLY A N 1
ATOM 1433 C CA . GLY A 1 183 ? 12.807 8.110 -1.768 1.00 65.69 183 GLY A CA 1
ATOM 1434 C C . GLY A 1 183 ? 14.206 8.157 -2.393 1.00 65.69 183 GLY A C 1
ATOM 1435 O O . GLY A 1 183 ? 15.086 7.356 -2.061 1.00 65.69 183 GLY A O 1
ATOM 1436 N N . ASN A 1 184 ? 14.422 9.131 -3.286 1.00 50.31 184 ASN A N 1
ATOM 1437 C CA . ASN A 1 184 ? 15.713 9.353 -3.941 1.00 50.31 184 ASN A CA 1
ATOM 1438 C C . ASN A 1 184 ? 16.848 9.394 -2.905 1.00 50.31 184 ASN A C 1
ATOM 1440 O O . ASN A 1 184 ? 16.801 10.177 -1.959 1.00 50.31 184 ASN A O 1
ATOM 1444 N N . HIS A 1 185 ? 17.858 8.549 -3.136 1.00 53.97 185 HIS A N 1
ATOM 1445 C CA . HIS A 1 185 ? 19.081 8.307 -2.357 1.00 53.97 185 HIS A CA 1
ATOM 1446 C C . HIS A 1 185 ? 19.121 7.095 -1.421 1.00 53.97 185 HIS A C 1
ATOM 1448 O O . HIS A 1 185 ? 20.212 6.840 -0.929 1.00 53.97 185 HIS A O 1
ATOM 1454 N N . ALA A 1 186 ? 18.043 6.324 -1.209 1.00 50.09 186 ALA A N 1
ATOM 1455 C CA . ALA A 1 186 ? 18.095 5.036 -0.480 1.00 50.09 186 ALA A CA 1
ATOM 1456 C C . ALA A 1 186 ? 18.854 5.074 0.875 1.00 50.09 186 ALA A C 1
ATOM 1458 O O . ALA A 1 186 ? 19.371 4.067 1.347 1.00 50.09 186 ALA A O 1
ATOM 1459 N N . ARG A 1 187 ? 18.952 6.254 1.506 1.00 54.56 187 ARG A N 1
ATOM 1460 C CA . ARG A 1 187 ? 19.730 6.467 2.740 1.00 54.56 187 ARG A CA 1
ATOM 1461 C C . ARG A 1 187 ? 18.975 6.049 3.996 1.00 54.56 187 ARG A C 1
ATOM 1463 O O . ARG A 1 187 ? 19.582 5.951 5.055 1.00 54.56 187 ARG A O 1
ATOM 1470 N N . PHE A 1 188 ? 17.674 5.806 3.871 1.00 55.00 188 PHE A N 1
ATOM 1471 C CA . PHE A 1 188 ? 16.806 5.433 4.973 1.00 55.00 188 PHE A CA 1
ATOM 1472 C C . PHE A 1 188 ? 15.983 4.214 4.556 1.00 55.00 188 PHE A C 1
ATOM 1474 O O . PHE A 1 188 ? 15.120 4.301 3.684 1.00 55.00 188 PHE A O 1
ATOM 1481 N N . ALA A 1 189 ? 16.319 3.070 5.145 1.00 57.44 189 ALA A N 1
ATOM 1482 C CA . ALA A 1 189 ? 15.531 1.853 5.078 1.00 57.44 189 ALA A CA 1
ATOM 1483 C C . ALA A 1 189 ? 14.392 1.977 6.093 1.00 57.44 189 ALA A C 1
ATOM 1485 O O . ALA A 1 189 ? 14.627 1.864 7.295 1.00 57.44 189 ALA A O 1
ATOM 1486 N N . TYR A 1 190 ? 13.180 2.254 5.618 1.00 71.06 190 TYR A N 1
ATOM 1487 C CA . TYR A 1 190 ? 11.992 2.205 6.462 1.00 71.06 190 TYR A CA 1
ATOM 1488 C C . TYR A 1 190 ? 11.373 0.819 6.357 1.00 71.06 190 TYR A C 1
ATOM 1490 O O . TYR A 1 190 ? 11.171 0.310 5.249 1.00 71.06 190 TYR A O 1
ATOM 1498 N N . ASP A 1 191 ? 11.079 0.224 7.509 1.00 81.06 191 ASP A N 1
ATOM 1499 C CA . ASP A 1 191 ? 10.164 -0.903 7.556 1.00 81.06 191 ASP A CA 1
ATOM 1500 C C . ASP A 1 191 ? 8.780 -0.390 7.148 1.00 81.06 191 ASP A C 1
ATOM 1502 O O . ASP A 1 191 ? 8.215 0.501 7.784 1.00 81.06 191 ASP A O 1
ATOM 1506 N N . PHE A 1 192 ? 8.302 -0.882 6.010 1.00 87.50 192 PHE A N 1
ATOM 1507 C CA . PHE A 1 192 ? 7.001 -0.535 5.449 1.00 87.50 192 PHE A CA 1
ATOM 1508 C C . PHE A 1 192 ? 6.027 -1.710 5.547 1.00 87.50 192 PHE A C 1
ATOM 1510 O O . PHE A 1 192 ? 4.976 -1.692 4.898 1.00 87.50 192 PHE A O 1
ATOM 1517 N N . SER A 1 193 ? 6.382 -2.735 6.333 1.00 89.31 193 SER A N 1
ATOM 1518 C CA . SER A 1 193 ? 5.474 -3.824 6.647 1.00 89.31 193 SER A CA 1
ATOM 1519 C C . SER A 1 193 ? 4.237 -3.262 7.361 1.00 89.31 193 SER A C 1
ATOM 1521 O O . SER A 1 193 ? 4.340 -2.383 8.225 1.00 89.31 193 SER A O 1
ATOM 1523 N N . PRO A 1 194 ? 3.031 -3.687 6.961 1.00 94.06 194 PRO A N 1
ATOM 1524 C CA . PRO A 1 194 ? 1.818 -3.210 7.604 1.00 94.06 194 PRO A CA 1
ATOM 1525 C C . PRO A 1 194 ? 1.762 -3.693 9.060 1.00 94.06 194 PRO A C 1
ATOM 1527 O O . PRO A 1 194 ? 2.040 -4.853 9.341 1.00 94.06 194 PRO A O 1
ATOM 1530 N N . ALA A 1 195 ? 1.350 -2.822 9.983 1.00 94.12 195 ALA A N 1
ATOM 1531 C CA . ALA A 1 195 ? 0.970 -3.219 11.346 1.00 94.12 195 ALA A CA 1
ATOM 1532 C C . ALA A 1 195 ? -0.476 -3.747 11.388 1.00 94.12 195 ALA A C 1
ATOM 1534 O O . ALA A 1 195 ? -0.803 -4.690 12.109 1.00 94.12 195 ALA A O 1
ATOM 1535 N N . SER A 1 196 ? -1.335 -3.157 10.552 1.00 96.75 196 SER A N 1
ATOM 1536 C CA . SER A 1 196 ? -2.731 -3.537 10.346 1.00 96.75 196 SER A CA 1
ATOM 1537 C C . SER A 1 196 ? -3.136 -3.363 8.894 1.00 96.75 196 SER A C 1
ATOM 1539 O O . SER A 1 196 ? -2.602 -2.512 8.184 1.00 96.75 196 SER A O 1
ATOM 1541 N N . ILE A 1 197 ? -4.122 -4.146 8.462 1.00 97.50 197 ILE A N 1
ATOM 1542 C CA . ILE A 1 197 ? -4.701 -4.052 7.124 1.00 97.50 197 ILE A CA 1
ATOM 1543 C C . ILE A 1 197 ? -6.226 -4.121 7.185 1.00 97.50 197 ILE A C 1
ATOM 1545 O O . ILE A 1 197 ? -6.798 -4.899 7.948 1.00 97.50 197 ILE A O 1
ATOM 1549 N N . VAL A 1 198 ? -6.877 -3.311 6.352 1.00 98.25 198 VAL A N 1
ATOM 1550 C CA . VAL A 1 198 ? -8.312 -3.391 6.064 1.00 98.25 198 VAL A CA 1
ATOM 1551 C C . VAL A 1 198 ? -8.457 -3.533 4.556 1.00 98.25 198 VAL A C 1
ATOM 1553 O O . VAL A 1 198 ? -8.151 -2.612 3.801 1.00 98.25 198 VAL A O 1
ATOM 1556 N N . LEU A 1 199 ? -8.914 -4.700 4.118 1.00 98.06 199 LEU A N 1
ATOM 1557 C CA . LEU A 1 199 ? -9.234 -4.986 2.727 1.00 98.06 199 LEU A CA 1
ATOM 1558 C C . LEU A 1 199 ? -10.746 -4.982 2.553 1.00 98.06 199 LEU A C 1
ATOM 1560 O O . LEU A 1 199 ? -11.480 -5.471 3.411 1.00 98.06 199 LEU A O 1
ATOM 1564 N N . ARG A 1 200 ? -11.208 -4.465 1.416 1.00 97.75 200 ARG A N 1
ATOM 1565 C CA . ARG A 1 200 ? -12.610 -4.532 1.012 1.00 97.75 200 ARG A CA 1
ATOM 1566 C C . ARG A 1 200 ? -12.699 -5.131 -0.381 1.00 97.75 200 ARG A C 1
ATOM 1568 O O . ARG A 1 200 ? -12.147 -4.560 -1.317 1.00 97.75 200 ARG A O 1
ATOM 1575 N N . VAL A 1 201 ? -13.412 -6.245 -0.513 1.00 97.31 201 VAL A N 1
ATOM 1576 C CA . VAL A 1 201 ? -13.735 -6.848 -1.814 1.00 97.31 201 VAL A CA 1
ATOM 1577 C C . VAL A 1 201 ? -15.199 -6.549 -2.111 1.00 97.31 201 VAL A C 1
ATOM 1579 O O . VAL A 1 201 ? -16.073 -6.942 -1.342 1.00 97.31 201 VAL A O 1
ATOM 1582 N N . THR A 1 202 ? -15.467 -5.792 -3.174 1.00 95.75 202 THR A N 1
ATOM 1583 C CA . THR A 1 202 ? -16.792 -5.215 -3.440 1.00 95.75 202 THR A CA 1
ATOM 1584 C C . THR A 1 202 ? -17.009 -4.960 -4.930 1.00 95.75 202 THR A C 1
ATOM 1586 O O . THR A 1 202 ? -16.051 -4.723 -5.660 1.00 95.75 202 THR A O 1
ATOM 1589 N N . ASN A 1 203 ? -18.278 -4.915 -5.344 1.00 93.94 203 ASN A N 1
ATOM 1590 C CA . ASN A 1 203 ? -18.707 -4.450 -6.671 1.00 93.94 203 ASN A CA 1
ATOM 1591 C C . ASN A 1 203 ? -18.971 -2.929 -6.707 1.00 93.94 203 ASN A C 1
ATOM 1593 O O . ASN A 1 203 ? -19.373 -2.380 -7.731 1.00 93.94 203 ASN A O 1
ATOM 1597 N N . ALA A 1 204 ? -18.799 -2.225 -5.582 1.00 92.75 204 ALA A N 1
ATOM 1598 C CA . ALA A 1 204 ? -19.008 -0.784 -5.511 1.00 92.75 204 ALA A CA 1
ATOM 1599 C C . ALA A 1 204 ? -17.859 -0.003 -6.173 1.00 92.75 204 ALA A C 1
ATOM 1601 O O . ALA A 1 204 ? -16.689 -0.242 -5.891 1.00 92.75 204 ALA A O 1
ATOM 1602 N N . HIS A 1 205 ? -18.192 1.034 -6.946 1.00 89.38 205 HIS A N 1
ATOM 1603 C CA . HIS A 1 205 ? -17.193 1.907 -7.586 1.00 89.38 205 HIS A CA 1
ATOM 1604 C C . HIS A 1 205 ? -16.391 2.781 -6.604 1.00 89.38 205 HIS A C 1
ATOM 1606 O O . HIS A 1 205 ? -15.319 3.276 -6.940 1.00 89.38 205 HIS A O 1
ATOM 1612 N N . SER A 1 206 ? -16.905 3.007 -5.392 1.00 90.69 206 SER A N 1
ATOM 1613 C CA . SER A 1 206 ? -16.230 3.789 -4.352 1.00 90.69 206 SER A CA 1
ATOM 1614 C C . SER A 1 206 ? -15.701 2.878 -3.246 1.00 90.69 206 SER A C 1
ATOM 1616 O O . SER A 1 206 ? -16.477 2.110 -2.668 1.00 90.69 206 SER A O 1
ATOM 1618 N N . SER A 1 207 ? -14.427 3.034 -2.869 1.00 89.94 207 SER A N 1
ATOM 1619 C CA . SER A 1 207 ? -13.802 2.208 -1.826 1.00 89.94 207 SER A CA 1
ATOM 1620 C C . SER A 1 207 ? -14.414 2.422 -0.441 1.00 89.94 207 SER A C 1
ATOM 1622 O O . SER A 1 207 ? -14.544 1.462 0.312 1.00 89.94 207 SER A O 1
ATOM 1624 N N . LYS A 1 208 ? -14.796 3.660 -0.092 1.00 92.62 208 LYS A N 1
ATOM 1625 C CA . LYS A 1 208 ? -15.316 4.088 1.228 1.00 92.62 208 LYS A CA 1
ATOM 1626 C C . LYS A 1 208 ? -14.426 3.744 2.441 1.00 92.62 208 LYS A C 1
ATOM 1628 O O . LYS A 1 208 ? -14.769 4.109 3.559 1.00 92.62 208 LYS A O 1
ATOM 1633 N N . ILE A 1 209 ? -13.268 3.118 2.238 1.00 94.12 209 ILE A N 1
ATOM 1634 C CA . ILE A 1 209 ? -12.281 2.769 3.273 1.00 94.12 209 ILE A CA 1
ATOM 1635 C C . ILE A 1 209 ? -10.979 3.570 3.138 1.00 94.12 209 ILE A C 1
ATOM 1637 O O . ILE A 1 209 ? -10.023 3.322 3.862 1.00 94.12 209 ILE A O 1
ATOM 1641 N N . GLN A 1 210 ? -10.924 4.530 2.206 1.00 91.06 210 GLN A N 1
ATOM 1642 C CA . GLN A 1 210 ? -9.759 5.399 2.054 1.00 91.06 210 GLN A CA 1
ATOM 1643 C C . GLN A 1 210 ? -9.474 6.162 3.347 1.00 91.06 210 GLN A C 1
ATOM 1645 O O . GLN A 1 210 ? -10.385 6.752 3.933 1.00 91.06 210 GLN A O 1
ATOM 1650 N N . ASN A 1 211 ? -8.199 6.151 3.736 1.00 87.81 211 ASN A N 1
ATOM 1651 C CA . ASN A 1 211 ? -7.672 6.765 4.951 1.00 87.81 211 ASN A CA 1
ATOM 1652 C C . ASN A 1 211 ? -8.502 6.437 6.207 1.00 87.81 211 ASN A C 1
ATOM 1654 O O . ASN A 1 211 ? -8.941 7.331 6.927 1.00 87.81 211 ASN A O 1
ATOM 1658 N N . CYS A 1 212 ? -8.817 5.154 6.410 1.00 94.25 212 CYS A N 1
ATOM 1659 C CA . CYS A 1 212 ? -9.657 4.719 7.524 1.00 94.25 212 CYS A CA 1
ATOM 1660 C C . CYS A 1 212 ? -8.945 4.687 8.879 1.00 94.25 212 CYS A C 1
ATOM 1662 O O . CYS A 1 212 ? -9.624 4.496 9.881 1.00 94.25 212 CYS A O 1
ATOM 1664 N N . PHE A 1 213 ? -7.621 4.837 8.905 1.00 95.38 213 PHE A N 1
ATOM 1665 C CA . PHE A 1 213 ? -6.830 4.904 10.127 1.00 95.38 213 PHE A CA 1
ATOM 1666 C C . PHE A 1 213 ? -6.596 6.365 10.497 1.00 95.38 213 PHE A C 1
ATOM 1668 O O . PHE A 1 213 ? -6.268 7.178 9.639 1.00 95.38 213 PHE A O 1
ATOM 1675 N N . GLU A 1 214 ? -6.722 6.711 11.767 1.00 92.50 214 GLU A N 1
ATOM 1676 C CA . GLU A 1 214 ? -6.413 8.051 12.271 1.00 92.50 214 GLU A CA 1
ATOM 1677 C C . GLU A 1 214 ? -5.581 7.936 13.538 1.00 92.50 214 GLU A C 1
ATOM 1679 O O . GLU A 1 214 ? -5.682 6.940 14.250 1.00 92.50 214 GLU A O 1
ATOM 1684 N N . HIS A 1 215 ? -4.733 8.927 13.811 1.00 91.44 215 HIS A N 1
ATOM 1685 C CA . HIS A 1 215 ? -4.006 8.945 15.072 1.00 91.44 215 HIS A CA 1
ATOM 1686 C C . HIS A 1 215 ? -4.968 9.218 16.222 1.00 91.44 215 HIS A C 1
ATOM 1688 O O . HIS A 1 215 ? -5.780 10.139 16.153 1.00 91.44 215 HIS A O 1
ATOM 1694 N N . ASP A 1 216 ? -4.846 8.426 17.279 1.00 89.94 216 ASP A N 1
ATOM 1695 C CA . ASP A 1 216 ? -5.481 8.712 18.553 1.00 89.94 216 ASP A CA 1
ATOM 1696 C C . ASP A 1 216 ? -4.430 9.288 19.510 1.00 89.94 216 ASP A C 1
ATOM 1698 O O . ASP A 1 216 ? -3.506 8.589 19.935 1.00 89.94 216 ASP A O 1
ATOM 1702 N N . GLU A 1 217 ? -4.557 10.577 19.830 1.00 84.50 217 GLU A N 1
ATOM 1703 C CA . GLU A 1 217 ? -3.628 11.279 20.723 1.00 84.50 217 GLU A CA 1
ATOM 1704 C C . GLU A 1 217 ? -3.712 10.762 22.172 1.00 84.50 217 GLU A C 1
ATOM 1706 O O . GLU A 1 217 ? -2.705 10.808 22.881 1.00 84.50 217 GLU A O 1
ATOM 1711 N N . GLU A 1 218 ? -4.862 10.235 22.620 1.00 86.56 218 GLU A N 1
ATOM 1712 C CA . GLU A 1 218 ? -5.030 9.760 24.002 1.00 86.56 218 GLU A CA 1
ATOM 1713 C C . GLU A 1 218 ? -4.301 8.434 24.235 1.00 86.56 218 GLU A C 1
ATOM 1715 O O . GLU A 1 218 ? -3.473 8.323 25.143 1.00 86.56 218 GLU A O 1
ATOM 1720 N N . SER A 1 219 ? -4.565 7.428 23.395 1.00 85.69 219 SER A N 1
ATOM 1721 C CA . SER A 1 219 ? -3.877 6.133 23.485 1.00 85.69 219 SER A CA 1
ATOM 1722 C C . SER A 1 219 ? -2.464 6.156 22.898 1.00 85.69 219 SER A C 1
ATOM 1724 O O . SER A 1 219 ? -1.696 5.213 23.100 1.00 85.69 219 SER A O 1
ATOM 1726 N N . ARG A 1 220 ? -2.117 7.223 22.164 1.00 83.06 220 ARG A N 1
ATOM 1727 C CA . ARG A 1 220 ? -0.931 7.321 21.300 1.00 83.06 220 ARG A CA 1
ATOM 1728 C C . ARG A 1 220 ? -0.856 6.218 20.236 1.00 83.06 220 ARG A C 1
ATOM 1730 O O . ARG A 1 220 ? 0.228 5.963 19.715 1.00 83.06 220 ARG A O 1
ATOM 1737 N N . GLY A 1 221 ? -1.985 5.586 19.922 1.00 88.56 221 GLY A N 1
ATOM 1738 C CA . GLY A 1 221 ? -2.120 4.567 18.889 1.00 88.56 221 GLY A CA 1
ATOM 1739 C C . GLY A 1 221 ? -2.835 5.102 17.651 1.00 88.56 221 GLY A C 1
ATOM 1740 O O . GLY A 1 221 ? -2.658 6.257 17.243 1.00 88.56 221 GLY A O 1
ATOM 1741 N N . TYR A 1 222 ? -3.657 4.247 17.050 1.00 93.19 222 TYR A N 1
ATOM 1742 C CA . TYR A 1 222 ? -4.547 4.613 15.958 1.00 93.19 222 TYR A CA 1
ATOM 1743 C C . TYR A 1 222 ? -5.971 4.113 16.207 1.00 93.19 222 TYR A C 1
ATOM 1745 O O . TYR A 1 222 ? -6.186 3.128 16.912 1.00 93.19 222 TYR A O 1
ATOM 1753 N N . THR A 1 223 ? -6.928 4.781 15.573 1.00 95.12 223 THR A N 1
ATOM 1754 C CA . THR A 1 223 ? -8.356 4.453 15.578 1.00 95.12 223 THR A CA 1
ATOM 1755 C C . THR A 1 223 ? -8.865 4.244 14.152 1.00 95.12 223 THR A C 1
ATOM 1757 O O . THR A 1 223 ? -8.347 4.819 13.193 1.00 95.12 223 THR A O 1
ATOM 1760 N N . VAL A 1 224 ? -9.903 3.425 14.014 1.00 97.19 224 VAL A N 1
ATOM 1761 C CA . VAL A 1 224 ? -10.710 3.224 12.808 1.00 97.19 224 VAL A CA 1
ATOM 1762 C C . VAL A 1 224 ? -12.173 3.621 13.023 1.00 97.19 224 VAL A C 1
ATOM 1764 O O . VAL A 1 224 ? -13.070 3.119 12.344 1.00 97.19 224 VAL A O 1
ATOM 1767 N N . LYS A 1 225 ? -12.452 4.551 13.944 1.00 95.88 225 LYS A N 1
ATOM 1768 C CA . LYS A 1 225 ? -13.814 5.007 14.272 1.00 95.88 225 LYS A CA 1
ATOM 1769 C C . LYS A 1 225 ? -14.655 5.364 13.039 1.00 95.88 225 LYS A C 1
ATOM 1771 O O . LYS A 1 225 ? -15.787 4.904 12.919 1.00 95.88 225 LYS A O 1
ATOM 1776 N N . LYS A 1 226 ? -14.084 6.085 12.066 1.00 95.06 226 LYS A N 1
ATOM 1777 C CA . LYS A 1 226 ? -14.775 6.434 10.807 1.00 95.06 226 LYS A CA 1
ATOM 1778 C C . LYS A 1 226 ? -15.167 5.215 9.970 1.00 95.06 226 LYS A C 1
ATOM 1780 O O . LYS A 1 226 ? -16.158 5.263 9.245 1.00 95.06 226 LYS A O 1
ATOM 1785 N N . LEU A 1 227 ? -14.392 4.130 10.026 1.00 97.75 227 LEU A N 1
ATOM 1786 C CA . LEU A 1 227 ? -14.757 2.869 9.378 1.00 97.75 227 LEU A CA 1
ATOM 1787 C C . LEU A 1 227 ? -15.944 2.226 10.093 1.00 97.75 227 LEU A C 1
ATOM 1789 O O . LEU A 1 227 ? -16.889 1.820 9.425 1.00 97.75 227 LEU A O 1
ATOM 1793 N N . ILE A 1 228 ? -15.908 2.172 11.428 1.00 98.38 228 ILE A N 1
ATOM 1794 C CA . ILE A 1 228 ? -16.999 1.621 12.245 1.00 98.38 228 ILE A CA 1
ATOM 1795 C C . ILE A 1 228 ? -18.300 2.368 11.961 1.00 98.38 228 ILE A C 1
ATOM 1797 O O . ILE A 1 228 ? -19.292 1.731 11.621 1.00 98.38 228 ILE A O 1
ATOM 1801 N N . GLU A 1 229 ? -18.279 3.702 11.993 1.00 97.69 229 GLU A N 1
ATOM 1802 C CA . GLU A 1 229 ? -19.448 4.543 11.707 1.00 97.69 229 GLU A CA 1
ATOM 1803 C C . GLU A 1 229 ? -20.056 4.234 10.328 1.00 97.69 229 GLU A C 1
ATOM 1805 O O . GLU A 1 229 ? -21.274 4.131 10.198 1.00 97.69 229 GLU A O 1
ATOM 1810 N N . ARG A 1 230 ? -19.219 4.011 9.303 1.00 97.50 230 ARG A N 1
ATOM 1811 C CA . ARG A 1 230 ? -19.667 3.637 7.947 1.00 97.50 230 ARG A CA 1
ATOM 1812 C C . ARG A 1 230 ? -20.247 2.224 7.866 1.00 97.50 230 ARG A C 1
ATOM 1814 O O . ARG A 1 230 ? -21.085 1.952 7.007 1.00 97.50 230 ARG A O 1
ATOM 1821 N N . VAL A 1 231 ? -19.784 1.305 8.707 1.00 98.19 231 VAL A N 1
ATOM 1822 C CA . VAL A 1 231 ? -20.352 -0.047 8.785 1.00 98.19 231 VAL A CA 1
ATOM 1823 C C . VAL A 1 231 ? -21.689 -0.009 9.528 1.00 98.19 231 VAL A C 1
ATOM 1825 O O . VAL A 1 231 ? -22.671 -0.581 9.059 1.00 98.19 231 VAL A O 1
ATOM 1828 N N . GLU A 1 232 ? -21.768 0.725 10.639 1.00 98.06 232 GLU A N 1
ATOM 1829 C CA . GLU A 1 232 ? -22.992 0.905 11.429 1.00 98.06 232 GLU A CA 1
ATOM 1830 C C . GLU A 1 232 ? -24.087 1.641 10.646 1.00 98.06 232 GLU A C 1
ATOM 1832 O O . GLU A 1 232 ? -25.257 1.253 10.710 1.00 98.06 232 GLU A O 1
ATOM 1837 N N . SER A 1 233 ? -23.715 2.642 9.838 1.00 97.44 233 SER A N 1
ATOM 1838 C CA . SER A 1 233 ? -24.634 3.348 8.935 1.00 97.44 233 SER A CA 1
ATOM 1839 C C . SER A 1 233 ? -25.077 2.511 7.730 1.00 97.44 233 SER A C 1
ATOM 1841 O O . SER A 1 233 ? -25.958 2.941 6.984 1.00 97.44 233 SER A O 1
ATOM 1843 N N . LYS A 1 234 ? -24.499 1.315 7.536 1.00 96.25 234 LYS A N 1
ATOM 1844 C CA . LYS A 1 234 ? -24.685 0.444 6.361 1.00 96.25 234 LYS A CA 1
ATOM 1845 C C . LYS A 1 234 ? -24.182 1.052 5.049 1.00 96.25 234 LYS A C 1
ATOM 1847 O O . LYS A 1 234 ? -24.517 0.555 3.975 1.00 96.25 234 LYS A O 1
ATOM 1852 N N . ASP A 1 235 ? -23.336 2.080 5.112 1.00 95.94 235 ASP A N 1
ATOM 1853 C CA . ASP A 1 235 ? -22.627 2.587 3.936 1.00 95.94 235 ASP A CA 1
ATOM 1854 C C . ASP A 1 235 ? -21.613 1.579 3.392 1.00 95.94 235 ASP A C 1
ATOM 1856 O O . ASP A 1 235 ? -21.322 1.585 2.189 1.00 95.94 235 ASP A O 1
ATOM 1860 N N . ILE A 1 236 ? -21.076 0.736 4.275 1.00 97.50 236 ILE A N 1
ATOM 1861 C CA . ILE A 1 236 ? -20.175 -0.369 3.960 1.00 97.50 236 ILE A CA 1
ATOM 1862 C C . ILE A 1 236 ? -20.774 -1.661 4.526 1.00 97.50 236 ILE A C 1
ATOM 1864 O O . ILE A 1 236 ? -20.910 -1.785 5.745 1.00 97.50 236 ILE A O 1
ATOM 1868 N N . PRO A 1 237 ? -21.099 -2.653 3.682 1.00 97.62 237 PRO A N 1
ATOM 1869 C CA . PRO A 1 237 ? -21.464 -3.978 4.163 1.00 97.62 237 PRO A CA 1
ATOM 1870 C C . PRO A 1 237 ? -20.286 -4.632 4.898 1.00 97.62 237 PRO A C 1
ATOM 1872 O O . PRO A 1 237 ? -19.215 -4.823 4.323 1.00 97.62 237 PRO A O 1
ATOM 1875 N N . ALA A 1 238 ? -20.482 -5.021 6.160 1.00 97.81 238 ALA A N 1
ATOM 1876 C CA . ALA A 1 238 ? -19.414 -5.596 6.981 1.00 97.81 238 ALA A CA 1
ATOM 1877 C C . ALA A 1 238 ? -18.794 -6.864 6.363 1.00 97.81 238 ALA A C 1
ATOM 1879 O O . ALA A 1 238 ? -17.581 -7.036 6.398 1.00 97.81 238 ALA A O 1
ATOM 1880 N N . GLY A 1 239 ? -19.607 -7.708 5.716 1.00 97.88 239 GLY A N 1
ATOM 1881 C CA . GLY A 1 239 ? -19.155 -8.950 5.073 1.00 97.88 239 GLY A CA 1
ATOM 1882 C C . GLY A 1 239 ? -18.235 -8.768 3.854 1.00 97.88 239 GLY A C 1
ATOM 1883 O O . GLY A 1 239 ? -17.696 -9.755 3.344 1.00 97.88 239 GLY A O 1
ATOM 1884 N N . GLU A 1 240 ? -18.044 -7.532 3.381 1.00 97.81 240 GLU A N 1
ATOM 1885 C CA . GLU A 1 240 ? -17.044 -7.186 2.362 1.00 97.81 240 GLU A CA 1
ATOM 1886 C C . GLU A 1 240 ? -15.655 -6.916 2.961 1.00 97.81 240 GLU A C 1
ATOM 1888 O O . GLU A 1 240 ? -14.682 -6.837 2.210 1.00 97.81 240 GLU A O 1
ATOM 1893 N N . LEU A 1 241 ? -15.556 -6.751 4.286 1.00 98.69 241 LEU A N 1
ATOM 1894 C CA . LEU A 1 241 ? -14.329 -6.368 4.978 1.00 98.69 241 LEU A CA 1
ATOM 1895 C C . LEU A 1 241 ? -13.540 -7.581 5.474 1.00 98.69 241 LEU A C 1
ATOM 1897 O O . LEU A 1 241 ? -14.088 -8.484 6.112 1.00 98.69 241 LEU A O 1
ATOM 1901 N N . PHE A 1 242 ? -12.231 -7.530 5.242 1.00 98.69 242 PHE A N 1
ATOM 1902 C CA . PHE A 1 242 ? -11.233 -8.456 5.765 1.00 98.69 242 PHE A CA 1
ATOM 1903 C C . PHE A 1 242 ? -10.183 -7.646 6.521 1.00 98.69 242 PHE A C 1
ATOM 1905 O O . PHE A 1 242 ? -9.554 -6.749 5.957 1.00 98.69 242 PHE A O 1
ATOM 1912 N N . ILE A 1 243 ? -10.016 -7.935 7.804 1.00 98.56 243 ILE A N 1
ATOM 1913 C CA . ILE A 1 243 ? -9.204 -7.143 8.725 1.00 98.56 243 ILE A CA 1
ATOM 1914 C C . ILE A 1 243 ? -8.130 -8.038 9.324 1.00 98.56 243 ILE A C 1
ATOM 1916 O O . ILE A 1 243 ? -8.434 -9.151 9.758 1.00 98.56 243 ILE A O 1
ATOM 1920 N N . GLY A 1 244 ? -6.893 -7.550 9.385 1.00 98.25 244 GLY A N 1
ATOM 1921 C CA . GLY A 1 244 ? -5.809 -8.273 10.040 1.00 98.25 244 GLY A CA 1
ATOM 1922 C C . GLY A 1 244 ? -4.769 -7.387 10.704 1.00 98.25 244 GLY A C 1
ATOM 1923 O O . GLY A 1 244 ? -4.696 -6.193 10.416 1.00 98.25 244 GLY A O 1
ATOM 1924 N N . GLY A 1 245 ? -3.955 -7.999 11.566 1.00 97.19 245 GLY A N 1
ATOM 1925 C CA . GLY A 1 245 ? -2.868 -7.335 12.286 1.00 97.19 245 GLY A CA 1
ATOM 1926 C C . GLY A 1 245 ? -3.290 -6.785 13.647 1.00 97.19 245 GLY A C 1
ATOM 1927 O O . GLY A 1 245 ? -4.250 -7.252 14.254 1.00 97.19 245 GLY A O 1
ATOM 1928 N N . GLU A 1 246 ? -2.570 -5.786 14.144 1.00 95.75 246 GLU A N 1
ATOM 1929 C CA . GLU A 1 246 ? -2.736 -5.255 15.503 1.00 95.75 246 GLU A CA 1
ATOM 1930 C C . GLU A 1 246 ? -4.157 -4.754 15.809 1.00 95.75 246 GLU A C 1
ATOM 1932 O O . GLU A 1 246 ? -4.618 -4.870 16.946 1.00 95.75 246 GLU A O 1
ATOM 1937 N N . LEU A 1 247 ? -4.885 -4.276 14.792 1.00 96.00 247 LEU A N 1
ATOM 1938 C CA . LEU A 1 247 ? -6.256 -3.775 14.905 1.00 96.00 247 LEU A CA 1
ATOM 1939 C C . LEU A 1 247 ? -7.191 -4.845 15.474 1.00 96.00 247 LEU A C 1
ATOM 1941 O O . LEU A 1 247 ? -8.161 -4.524 16.151 1.00 96.00 247 LEU A O 1
ATOM 1945 N N . THR A 1 248 ? -6.902 -6.129 15.256 1.00 96.75 248 THR A N 1
ATOM 1946 C CA . THR A 1 248 ? -7.762 -7.210 15.754 1.00 96.75 248 THR A CA 1
ATOM 1947 C C . THR A 1 248 ? -7.711 -7.375 17.267 1.00 96.75 248 THR A C 1
ATOM 1949 O O . THR A 1 248 ? -8.583 -8.031 17.830 1.00 96.75 248 THR A O 1
ATOM 1952 N N . ASN A 1 249 ? -6.702 -6.793 17.919 1.00 95.31 249 ASN A N 1
ATOM 1953 C CA . ASN A 1 249 ? -6.506 -6.8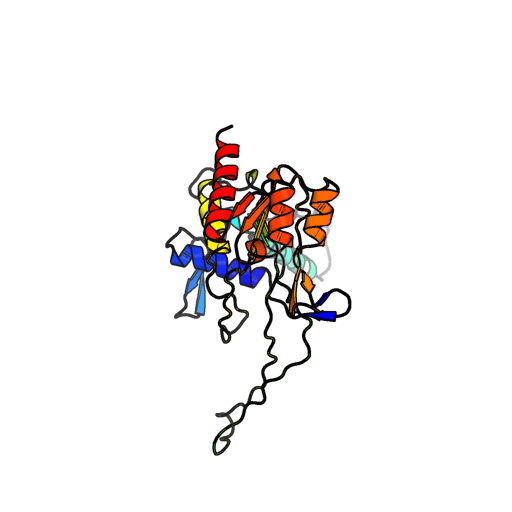52 19.365 1.00 95.31 249 ASN A CA 1
ATOM 1954 C C . ASN A 1 249 ? -7.099 -5.634 20.092 1.00 95.31 249 ASN A C 1
ATOM 1956 O O . ASN A 1 249 ? -6.947 -5.515 21.307 1.00 95.31 249 ASN A O 1
ATOM 1960 N N . THR A 1 250 ? -7.763 -4.724 19.373 1.00 95.44 250 THR A N 1
ATOM 1961 C CA . THR A 1 250 ? -8.373 -3.519 19.946 1.00 95.44 250 THR A CA 1
ATOM 1962 C C . THR A 1 250 ? -9.888 -3.691 20.139 1.00 95.44 250 THR A C 1
ATOM 1964 O O . THR A 1 250 ? -10.511 -4.537 19.484 1.00 95.44 250 THR A O 1
ATOM 1967 N N . PRO A 1 251 ? -10.531 -2.866 20.993 1.00 96.56 251 PRO A N 1
ATOM 1968 C CA . PRO A 1 251 ? -11.992 -2.827 21.100 1.00 96.56 251 PRO A CA 1
ATOM 1969 C C . PRO A 1 251 ? -12.688 -2.539 19.761 1.00 96.56 251 PRO A C 1
ATOM 1971 O O . PRO A 1 251 ? -13.773 -3.047 19.495 1.00 96.56 251 PRO A O 1
ATOM 1974 N N . GLU A 1 252 ? -12.047 -1.760 18.891 1.00 97.38 252 GLU A N 1
ATOM 1975 C CA . GLU A 1 252 ? -12.557 -1.421 17.563 1.00 97.38 252 GLU A CA 1
ATOM 1976 C C . GLU A 1 252 ? -12.530 -2.617 16.604 1.00 97.38 252 GLU A C 1
ATOM 1978 O O . GLU A 1 252 ? -13.498 -2.848 15.877 1.00 97.38 252 GLU A O 1
ATOM 1983 N N . GLY A 1 253 ? -11.472 -3.436 16.643 1.00 97.38 253 GLY A N 1
ATOM 1984 C CA . GLY A 1 253 ? -11.427 -4.701 15.910 1.00 97.38 253 GLY A CA 1
ATOM 1985 C C . GLY A 1 253 ? -12.497 -5.686 16.381 1.00 97.38 253 GLY A C 1
ATOM 1986 O O . GLY A 1 253 ? -13.163 -6.320 15.557 1.00 97.38 253 GLY A O 1
ATOM 1987 N N . ALA A 1 254 ? -12.720 -5.771 17.697 1.00 98.00 254 ALA A N 1
ATOM 1988 C CA . ALA A 1 254 ? -13.808 -6.565 18.268 1.00 98.00 254 ALA A CA 1
ATOM 1989 C C . ALA A 1 254 ? -15.180 -6.059 17.794 1.00 98.00 254 ALA A C 1
ATOM 1991 O O . ALA A 1 254 ? -16.008 -6.856 17.350 1.00 98.00 254 ALA A O 1
ATOM 1992 N N . ARG A 1 255 ? -15.389 -4.737 17.781 1.00 98.44 255 ARG A N 1
ATOM 1993 C CA . ARG A 1 255 ? -16.625 -4.124 17.287 1.00 98.44 255 ARG A CA 1
ATOM 1994 C C . ARG A 1 255 ? -16.883 -4.431 15.811 1.00 98.44 255 ARG A C 1
ATOM 1996 O O . ARG A 1 255 ? -17.996 -4.798 15.449 1.00 98.44 255 ARG A O 1
ATOM 2003 N N . LEU A 1 256 ? -15.869 -4.334 14.950 1.00 98.44 256 LEU A N 1
ATOM 2004 C CA . LEU A 1 256 ? -16.009 -4.674 13.527 1.00 98.44 256 LEU A CA 1
ATOM 2005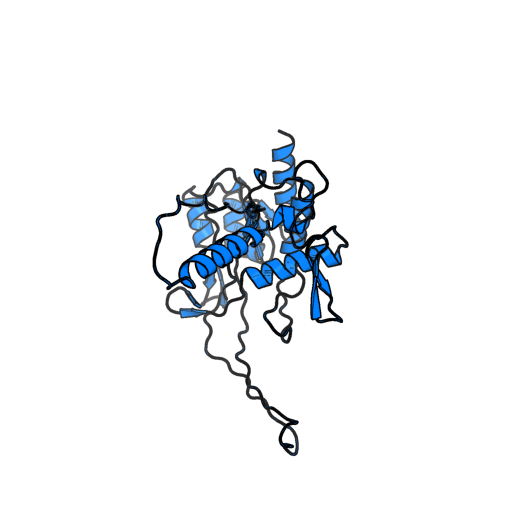 C C . LEU A 1 256 ? -16.360 -6.153 13.326 1.00 98.44 256 LEU A C 1
ATOM 2007 O O . LEU A 1 256 ? -17.178 -6.478 12.464 1.00 98.44 256 LEU A O 1
ATOM 2011 N N . LYS A 1 257 ? -15.806 -7.042 14.156 1.00 98.38 257 LYS A N 1
ATOM 2012 C CA . LYS A 1 257 ? -16.166 -8.464 14.161 1.00 98.38 257 LYS A CA 1
ATOM 2013 C C . LYS A 1 257 ? -17.637 -8.681 14.528 1.00 98.38 257 LYS A C 1
ATOM 2015 O O . LYS A 1 257 ? -18.320 -9.432 13.839 1.00 98.38 257 LYS A O 1
ATOM 2020 N N . GLU A 1 258 ? -18.135 -8.014 15.571 1.00 98.50 258 GLU A N 1
ATOM 2021 C CA . GLU A 1 258 ? -19.555 -8.065 15.967 1.00 98.50 258 GLU A CA 1
ATOM 2022 C C . GLU A 1 258 ? -20.489 -7.574 14.857 1.00 98.50 258 GLU A C 1
ATOM 2024 O O . GLU A 1 258 ? -21.570 -8.128 14.663 1.00 98.50 258 GLU A O 1
ATOM 2029 N N . LEU A 1 259 ? -20.063 -6.554 14.108 1.00 98.31 259 LEU A N 1
ATOM 2030 C CA . LEU A 1 259 ? -20.806 -6.013 12.970 1.00 98.31 259 LEU A CA 1
ATOM 2031 C C . LEU A 1 259 ? -20.794 -6.940 11.741 1.00 98.31 259 LEU A C 1
ATOM 2033 O O . LEU A 1 259 ? -21.546 -6.697 10.799 1.00 98.31 259 LEU A O 1
ATOM 2037 N N . GLY A 1 260 ? -19.987 -8.007 11.750 1.00 98.25 260 GLY A N 1
ATOM 2038 C CA . GLY A 1 260 ? -19.940 -9.028 10.701 1.00 98.25 260 GLY A CA 1
ATOM 2039 C C . GLY A 1 260 ? -18.739 -8.939 9.758 1.00 98.25 260 GLY A C 1
ATOM 2040 O O . GLY A 1 260 ? -18.757 -9.580 8.706 1.00 98.25 260 GLY A O 1
ATOM 2041 N N . ALA A 1 261 ? -17.706 -8.159 10.095 1.00 98.50 261 ALA A N 1
ATOM 2042 C CA . ALA A 1 261 ? -16.448 -8.165 9.351 1.00 98.50 261 ALA A CA 1
ATOM 2043 C C . ALA A 1 261 ? -15.652 -9.452 9.608 1.00 98.50 261 ALA A C 1
ATOM 2045 O O . ALA A 1 261 ? -15.715 -10.046 10.688 1.00 98.50 261 ALA A O 1
ATOM 2046 N N . GLN A 1 262 ? -14.858 -9.870 8.624 1.00 98.62 262 GLN A N 1
ATOM 2047 C CA . GLN A 1 262 ? -13.966 -11.018 8.764 1.00 98.62 262 GLN A CA 1
ATOM 2048 C C . GLN A 1 262 ? -12.646 -10.554 9.385 1.00 98.62 262 GLN A C 1
ATOM 2050 O O . GLN A 1 262 ? -11.916 -9.766 8.788 1.00 98.62 262 GLN A O 1
ATOM 2055 N N . VAL A 1 263 ? -12.348 -11.021 10.597 1.00 98.50 263 VAL A N 1
ATOM 2056 C CA . VAL A 1 263 ? -11.224 -10.535 11.413 1.00 98.50 263 VAL A CA 1
ATOM 2057 C C . VAL A 1 263 ? -10.240 -11.670 11.685 1.00 98.50 263 VAL A C 1
ATOM 2059 O O . VAL A 1 263 ? -10.630 -12.715 12.209 1.00 98.50 263 VAL A O 1
ATOM 2062 N N . PHE A 1 264 ? -8.965 -11.451 11.364 1.00 98.38 264 PHE A N 1
ATOM 2063 C CA . PHE A 1 264 ? -7.892 -12.444 11.428 1.00 98.38 264 PHE A CA 1
ATOM 2064 C C . PHE A 1 264 ? -6.704 -11.915 12.228 1.00 98.38 264 PHE A C 1
ATOM 2066 O O . PHE A 1 264 ? -6.275 -10.793 12.011 1.00 98.38 264 PHE A O 1
ATOM 2073 N N . ALA A 1 265 ? -6.100 -12.728 13.097 1.00 96.38 265 ALA A N 1
ATOM 2074 C CA . ALA A 1 265 ? -5.004 -12.247 13.947 1.00 96.38 265 ALA A CA 1
ATOM 2075 C C . ALA A 1 265 ? -3.799 -11.706 13.145 1.00 96.38 265 ALA A C 1
ATOM 2077 O O . ALA A 1 265 ? -3.125 -10.775 13.569 1.00 96.38 265 ALA A O 1
ATOM 2078 N N . GLY A 1 266 ? -3.528 -12.294 11.974 1.00 96.38 266 GLY A N 1
ATOM 2079 C CA . GLY A 1 266 ? -2.409 -11.926 11.110 1.00 96.38 266 GLY A CA 1
ATOM 2080 C C . GLY A 1 266 ? -2.847 -11.285 9.795 1.00 96.38 266 GLY A C 1
ATOM 2081 O O . GLY A 1 266 ? -3.880 -11.632 9.222 1.00 96.38 266 GLY A O 1
ATOM 2082 N N . ILE A 1 267 ? -1.996 -10.405 9.275 1.00 97.69 267 ILE A N 1
ATOM 2083 C CA . ILE A 1 267 ? -2.183 -9.697 7.998 1.00 97.69 267 ILE A CA 1
ATOM 2084 C C . ILE A 1 267 ? -2.255 -10.674 6.827 1.00 97.69 267 ILE A C 1
ATOM 2086 O O . ILE A 1 267 ? -3.146 -10.569 5.987 1.00 97.69 267 ILE A O 1
ATOM 2090 N N . ARG A 1 268 ? -1.356 -11.664 6.807 1.00 97.62 268 ARG A N 1
ATOM 2091 C CA . ARG A 1 268 ? -1.322 -12.711 5.780 1.00 97.62 268 ARG A CA 1
ATOM 2092 C C . ARG A 1 268 ? -2.643 -13.476 5.698 1.00 97.62 268 ARG A C 1
ATOM 2094 O O . ARG A 1 268 ? -3.196 -13.593 4.617 1.00 97.62 268 ARG A O 1
ATOM 2101 N N . ALA A 1 269 ? -3.205 -13.877 6.838 1.00 98.12 269 ALA A N 1
ATOM 2102 C CA . ALA A 1 269 ? -4.487 -14.580 6.878 1.00 98.12 269 ALA A CA 1
ATOM 2103 C C . ALA A 1 269 ? -5.657 -13.719 6.358 1.00 98.12 269 ALA A C 1
ATOM 2105 O O . ALA A 1 269 ? -6.524 -14.227 5.649 1.00 98.12 269 ALA A O 1
ATOM 2106 N N . ALA A 1 270 ? -5.670 -12.414 6.657 1.00 98.50 270 ALA A N 1
ATOM 2107 C CA . ALA A 1 270 ? -6.673 -11.504 6.104 1.00 98.50 270 ALA A CA 1
ATOM 2108 C C . ALA A 1 270 ? -6.541 -11.359 4.578 1.00 98.50 270 ALA A C 1
ATOM 2110 O O . ALA A 1 270 ? -7.544 -11.368 3.862 1.00 98.50 270 ALA A O 1
ATOM 2111 N N . ALA A 1 271 ? -5.307 -11.273 4.075 1.00 97.94 271 ALA A N 1
ATOM 2112 C CA . ALA A 1 271 ? -5.020 -11.218 2.647 1.00 97.94 271 ALA A CA 1
ATOM 2113 C C . ALA A 1 271 ? -5.373 -12.526 1.922 1.00 97.94 271 ALA A C 1
ATOM 2115 O O . ALA A 1 271 ? -5.982 -12.477 0.856 1.00 97.94 271 ALA A O 1
ATOM 2116 N N . ASP A 1 272 ? -5.072 -13.682 2.516 1.00 97.88 272 ASP A N 1
ATOM 2117 C CA . ASP A 1 272 ? -5.458 -15.001 2.006 1.00 97.88 272 ASP A CA 1
ATOM 2118 C C . ASP A 1 272 ? -6.976 -15.120 1.859 1.00 97.88 272 ASP A C 1
ATOM 2120 O O . ASP A 1 272 ? -7.472 -15.528 0.808 1.00 97.88 272 ASP A O 1
ATOM 2124 N N . ALA A 1 273 ? -7.727 -14.702 2.880 1.00 98.19 273 ALA A N 1
ATOM 2125 C CA . ALA A 1 273 ? -9.184 -14.719 2.847 1.00 98.19 273 ALA A CA 1
ATOM 2126 C C . ALA A 1 273 ? -9.756 -13.767 1.782 1.00 98.19 273 ALA A C 1
ATOM 2128 O O . ALA A 1 273 ? -10.685 -14.135 1.058 1.00 98.19 273 ALA A O 1
ATOM 2129 N N . ALA A 1 274 ? -9.179 -12.570 1.633 1.00 97.56 274 ALA A N 1
ATOM 2130 C CA . ALA A 1 274 ? -9.567 -11.639 0.576 1.00 97.56 274 ALA A CA 1
ATOM 2131 C C . ALA A 1 274 ? -9.264 -12.207 -0.822 1.00 97.56 274 ALA A C 1
ATOM 2133 O O . ALA A 1 274 ? -10.106 -12.113 -1.713 1.00 97.56 274 ALA A O 1
ATOM 2134 N N . ARG A 1 275 ? -8.109 -12.858 -1.017 1.00 96.25 275 ARG A N 1
ATOM 2135 C CA . ARG A 1 275 ? -7.774 -13.538 -2.278 1.00 96.25 275 ARG A CA 1
ATOM 2136 C C . ARG A 1 275 ? -8.704 -14.695 -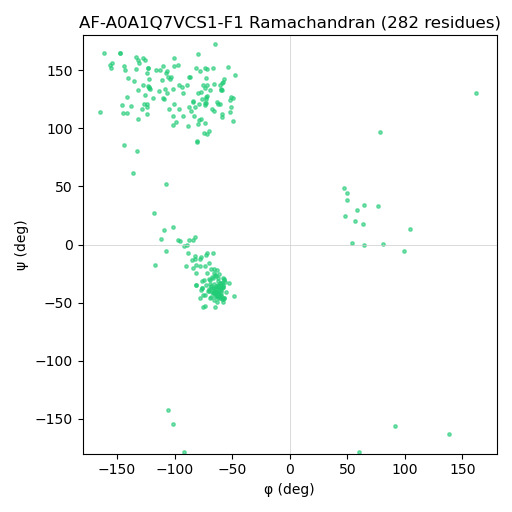2.587 1.00 96.25 275 ARG A C 1
ATOM 2138 O O . ARG A 1 275 ? -9.119 -14.824 -3.730 1.00 96.25 275 ARG A O 1
ATOM 2145 N N . ALA A 1 276 ? -9.056 -15.501 -1.590 1.00 96.38 276 ALA A N 1
ATOM 2146 C CA . ALA A 1 276 ? -10.021 -16.580 -1.765 1.00 96.38 276 ALA A CA 1
ATOM 2147 C C . ALA A 1 276 ? -11.383 -16.032 -2.216 1.00 96.38 276 ALA A C 1
ATOM 2149 O O . ALA A 1 276 ? -12.006 -16.596 -3.112 1.00 96.38 276 ALA A O 1
ATOM 2150 N N . ARG A 1 277 ? -11.815 -14.885 -1.664 1.00 96.25 277 ARG A N 1
ATOM 2151 C CA . ARG A 1 277 ? -13.019 -14.191 -2.142 1.00 96.25 277 ARG A CA 1
ATOM 2152 C C . ARG A 1 277 ? -12.876 -13.727 -3.590 1.00 96.25 277 ARG A C 1
ATOM 2154 O O . ARG A 1 277 ? -13.821 -13.896 -4.342 1.00 96.25 277 ARG A O 1
ATOM 2161 N N . VAL A 1 278 ? -11.735 -13.153 -3.972 1.00 95.25 278 VAL A N 1
ATOM 2162 C CA . VAL A 1 278 ? -11.487 -12.718 -5.358 1.00 95.25 278 VAL A CA 1
ATOM 2163 C C . VAL A 1 278 ? -11.482 -13.898 -6.330 1.00 95.25 278 VAL A C 1
ATOM 2165 O O . VAL A 1 278 ? -12.110 -13.810 -7.375 1.00 95.25 278 VAL A O 1
ATOM 2168 N N . ALA A 1 279 ? -10.829 -15.009 -5.983 1.00 91.38 279 ALA A N 1
ATOM 2169 C CA . ALA A 1 279 ? -10.817 -16.215 -6.809 1.00 91.38 279 ALA A CA 1
ATOM 2170 C C . ALA A 1 279 ? -12.237 -16.756 -7.037 1.00 91.38 279 ALA A C 1
ATOM 2172 O O . ALA A 1 279 ? -12.611 -17.019 -8.173 1.00 91.38 279 ALA A O 1
ATOM 2173 N N . GLY A 1 280 ? -13.061 -16.799 -5.983 1.00 88.88 280 GLY A N 1
ATOM 2174 C CA . GLY A 1 280 ? -14.459 -17.220 -6.096 1.00 88.88 280 GLY A CA 1
ATOM 2175 C C . GLY A 1 280 ? -15.333 -16.317 -6.977 1.00 88.88 280 GLY A C 1
ATOM 2176 O O . GLY A 1 280 ? -16.336 -16.794 -7.484 1.00 88.88 280 GLY A O 1
ATOM 2177 N N . LEU A 1 281 ? -14.960 -15.049 -7.198 1.00 85.88 281 LEU A N 1
ATOM 2178 C CA . LEU A 1 281 ? -15.665 -14.159 -8.136 1.00 85.88 281 LEU A CA 1
ATOM 2179 C C . LEU A 1 281 ? -15.317 -14.439 -9.605 1.00 85.88 281 LEU A C 1
ATOM 2181 O O . LEU A 1 281 ? -16.027 -13.976 -10.488 1.00 85.88 281 LEU A O 1
ATOM 2185 N N . HIS A 1 282 ? -14.202 -15.121 -9.876 1.00 69.81 282 HIS A N 1
ATOM 2186 C CA . HIS A 1 282 ? -13.780 -15.466 -11.237 1.00 69.81 282 HIS A CA 1
ATOM 2187 C C . HIS A 1 282 ? -14.316 -16.824 -11.707 1.00 69.81 282 HIS A C 1
ATOM 2189 O O . HIS A 1 282 ? -14.325 -17.072 -12.911 1.00 69.81 282 HIS A O 1
ATOM 2195 N N . ASP A 1 283 ? -14.740 -17.679 -10.774 1.00 61.28 283 ASP A N 1
ATOM 2196 C CA . ASP A 1 283 ? -15.309 -19.001 -11.057 1.00 61.28 283 ASP A CA 1
ATOM 2197 C C . ASP A 1 283 ? -16.842 -18.967 -11.282 1.00 61.28 283 ASP A C 1
ATOM 2199 O O . ASP A 1 283 ? -17.420 -19.988 -11.667 1.00 61.28 283 ASP A O 1
ATOM 2203 N N . GLU A 1 284 ? -17.495 -17.819 -11.048 1.00 47.97 284 GLU A N 1
ATOM 2204 C CA . GLU A 1 284 ? -18.925 -17.547 -11.314 1.00 47.97 284 GLU A CA 1
ATOM 2205 C C . GLU A 1 284 ? -19.147 -16.879 -12.683 1.00 47.97 284 GLU A C 1
ATOM 2207 O O . GLU A 1 284 ? -20.129 -17.265 -13.365 1.00 47.97 284 GLU A O 1
#

Solvent-accessible surface area (backbone atoms only — not comparable to full-atom values): 16967 Å² total; per-residue (Å²): 86,78,55,96,91,33,48,23,52,72,47,56,32,65,33,49,55,47,19,38,46,49,38,41,53,77,71,70,46,63,52,39,66,47,75,40,82,88,79,71,41,79,47,60,80,53,80,67,50,83,80,73,39,88,92,58,87,67,32,56,47,50,44,41,53,20,50,72,37,58,68,20,59,52,56,47,49,56,53,52,53,61,65,69,72,60,90,70,87,89,77,97,68,79,85,75,78,78,73,78,48,80,62,55,67,42,81,42,28,48,47,62,44,56,29,34,34,47,48,68,58,84,79,45,67,48,84,62,81,76,96,69,84,81,48,88,96,77,62,83,78,59,71,45,82,55,82,94,66,60,69,48,64,40,72,48,67,46,71,84,64,37,74,58,69,72,51,55,56,56,55,53,49,23,63,65,60,36,49,61,44,42,64,97,79,69,84,54,84,38,90,59,56,64,64,53,45,80,45,74,66,74,92,64,95,66,82,88,57,69,75,37,68,40,55,31,81,87,82,69,50,70,41,44,61,71,46,51,53,33,37,76,72,60,78,37,64,32,77,35,33,26,28,8,16,61,48,51,80,37,75,65,33,48,49,43,39,74,66,45,25,47,72,29,77,41,46,66,57,18,51,51,53,50,48,54,54,54,54,58,64,73,79,109

Secondary structure (DSSP, 8-state):
-EETTEE--EE-HHHHHHHHHHHHHHTT---SEEEETTTTEEEES-TT-TT--TTS---HHHHHH-EE--HHHHHHHHHHHHHHT-------------------EE--SEEEPPEEESSPP---B-----SS---TTT------B-----EE--EEE-TTT-SSTTHHHHHHHHHHSPPPP--TT---------SEEEEE--S-SS-S-TT--EE-TTTSSEE-HHHHHHHHTTSS-GGGEEEEEGGGGSHHHHHHHHTT-EEESSHHHHHHHHHHHHHHHH--

Mean predicted aligned error: 8.53 Å